Protein AF-A0A4R0RVM1-F1 (afdb_monomer_lite)

Foldseek 3Di:
DDDDDDDDDDDDDDPPDPPPPPPDDDDDDDDDDDDDDDDDDDDDDDDDDDDDDDPDDPDDPPPPPDDPPPPDDDDDDPDDPDDDPPPCPPPPVDVVNVVVVVVVVVVVVVVVVVVVVVVVVVVVVVVVVVVVVVVVVVVVVVVVVVVVVVVVVVVVVVVVVVVVVVVVVVVVVVVVVVVVVVVVVVVVVVVVVVVVVVVVVVVVVVVVVVVVVVVVVVVVVVVVD

pLDDT: mean 77.99, std 22.61, range [40.75, 98.75]

Organism: NCBI:txid92696

Radius of gyration: 56.07 Å; chains: 1; bounding box: 149×52×151 Å

Sequence (225 aa):
MSRPIGIKPPPSPPSSYSSLFDVQLPRVTELASETKLSSSSAQFSQSHPPKTSAPDIPSRPAVSATPAVVVISPTPDPTSPHSPPFSFTPHVHTLEEISAQLELQAETAEKATADADRRADEQAKEIKQLQAQVSEQTKEIEQLRTQVSEQAKSYSELSRYLNAQDKEISRLQSLVGHQAKEHADANARGTAQTKDLSLLKSQMKCIQQALRGIYAASSFDSLQD

Structure (mmCIF, N/CA/C/O backbone):
data_AF-A0A4R0RVM1-F1
#
_entry.id   AF-A0A4R0RVM1-F1
#
loop_
_atom_site.group_PDB
_atom_site.id
_atom_site.type_symbol
_atom_site.label_atom_id
_atom_site.label_alt_id
_atom_site.label_comp_id
_atom_site.label_asym_id
_atom_site.label_entity_id
_atom_site.label_seq_id
_atom_site.pdbx_PDB_ins_code
_atom_site.Cartn_x
_atom_site.Cartn_y
_atom_site.Cartn_z
_atom_site.occupancy
_atom_site.B_iso_or_equiv
_atom_site.auth_seq_id
_atom_site.auth_comp_id
_atom_site.auth_asym_id
_atom_site.auth_atom_id
_atom_site.pdbx_PDB_model_num
ATOM 1 N N . MET A 1 1 ? 53.393 22.767 -9.097 1.00 47.62 1 MET A N 1
ATOM 2 C CA . MET A 1 1 ? 53.598 21.661 -8.135 1.00 47.62 1 MET A CA 1
ATOM 3 C C . MET A 1 1 ? 52.337 21.527 -7.293 1.00 47.62 1 MET A C 1
ATOM 5 O O . MET A 1 1 ? 52.181 22.259 -6.326 1.00 47.62 1 MET A O 1
ATOM 9 N N . SER A 1 2 ? 51.407 20.666 -7.706 1.00 50.97 2 SER A N 1
ATOM 10 C CA . SER A 1 2 ? 50.118 20.473 -7.026 1.00 50.97 2 SER A CA 1
ATOM 11 C C . SER A 1 2 ? 50.192 19.222 -6.155 1.00 50.97 2 SER A C 1
ATOM 13 O O . SER A 1 2 ? 50.553 18.156 -6.647 1.00 50.97 2 SER A O 1
ATOM 15 N N . ARG A 1 3 ? 49.906 19.357 -4.856 1.00 57.72 3 ARG A N 1
ATOM 16 C CA . ARG A 1 3 ? 49.863 18.225 -3.918 1.00 57.72 3 ARG A CA 1
ATOM 17 C C . ARG A 1 3 ? 48.527 17.480 -4.064 1.00 57.72 3 ARG A C 1
ATOM 19 O O . ARG A 1 3 ? 47.500 18.149 -4.172 1.00 57.72 3 ARG A O 1
ATOM 26 N N . PRO A 1 4 ? 48.512 16.136 -4.050 1.00 59.81 4 PRO A N 1
ATOM 27 C CA . PRO A 1 4 ? 47.276 15.372 -4.127 1.00 59.81 4 PRO A CA 1
ATOM 28 C C . PRO A 1 4 ? 46.538 15.408 -2.784 1.00 59.81 4 PRO A C 1
ATOM 30 O O . PRO A 1 4 ? 47.129 15.213 -1.721 1.00 59.81 4 PRO A O 1
ATOM 33 N N . ILE A 1 5 ? 45.233 15.666 -2.850 1.00 60.09 5 ILE A N 1
ATOM 34 C CA . ILE A 1 5 ? 44.310 15.616 -1.717 1.00 60.09 5 ILE A CA 1
ATOM 35 C C . ILE A 1 5 ? 44.095 14.139 -1.377 1.00 60.09 5 ILE A C 1
ATOM 37 O O . ILE A 1 5 ? 43.496 13.393 -2.149 1.00 60.09 5 ILE A O 1
ATOM 41 N N . GLY A 1 6 ? 44.637 13.707 -0.239 1.00 56.56 6 GLY A N 1
ATOM 42 C CA . GLY A 1 6 ? 44.480 12.350 0.274 1.00 56.56 6 GLY A CA 1
ATOM 43 C C . GLY A 1 6 ? 43.067 12.130 0.801 1.00 56.56 6 GLY A C 1
ATOM 44 O O . GLY A 1 6 ? 42.773 12.458 1.948 1.00 56.56 6 GLY A O 1
ATOM 45 N N . ILE A 1 7 ? 42.194 11.565 -0.031 1.00 61.91 7 ILE A N 1
ATOM 46 C CA . ILE A 1 7 ? 40.892 11.064 0.409 1.00 61.91 7 ILE A CA 1
ATOM 47 C C . ILE A 1 7 ? 41.126 9.675 1.005 1.00 61.91 7 ILE A C 1
ATOM 49 O O . ILE A 1 7 ? 41.498 8.732 0.307 1.00 61.91 7 ILE A O 1
ATOM 53 N N . LYS A 1 8 ? 40.961 9.568 2.324 1.00 70.56 8 LYS A N 1
ATOM 54 C CA . LYS A 1 8 ? 41.056 8.307 3.062 1.00 70.56 8 LYS A CA 1
ATOM 55 C C . LYS A 1 8 ? 39.886 7.395 2.646 1.00 70.56 8 LYS A C 1
ATOM 57 O O . LYS A 1 8 ? 38.747 7.861 2.685 1.00 70.56 8 LYS A O 1
ATOM 62 N N . PRO A 1 9 ? 40.129 6.131 2.256 1.00 73.06 9 PRO A N 1
ATOM 63 C CA . PRO A 1 9 ? 39.056 5.217 1.882 1.00 73.06 9 PRO A CA 1
ATOM 64 C C . PRO A 1 9 ? 38.165 4.886 3.093 1.00 73.06 9 PRO A C 1
ATOM 66 O O . PRO A 1 9 ? 38.661 4.859 4.227 1.00 73.06 9 PRO A O 1
ATOM 69 N N . PRO A 1 10 ? 36.857 4.653 2.874 1.00 74.62 10 PRO A N 1
ATOM 70 C CA . PRO A 1 10 ? 35.929 4.306 3.942 1.00 74.62 10 PRO A CA 1
ATOM 71 C C . PRO A 1 10 ? 36.292 2.952 4.579 1.00 74.62 10 PRO A C 1
ATOM 73 O O . PRO A 1 10 ? 36.864 2.089 3.908 1.00 74.62 10 PRO A O 1
ATOM 76 N N . PRO A 1 11 ? 35.977 2.758 5.871 1.00 76.12 11 PRO A N 1
ATOM 77 C CA . PRO A 1 11 ? 36.247 1.508 6.569 1.00 76.12 11 PRO A CA 1
ATOM 78 C C . PRO A 1 11 ? 35.439 0.352 5.967 1.00 76.12 11 PRO A C 1
ATOM 80 O O . PRO A 1 11 ? 34.261 0.502 5.643 1.00 76.12 11 PRO A O 1
ATOM 83 N N . SER A 1 12 ? 36.083 -0.808 5.842 1.00 75.31 12 SER A N 1
ATOM 84 C CA . SER A 1 12 ? 35.458 -2.044 5.374 1.00 75.31 12 SER A CA 1
ATOM 85 C C . SER A 1 12 ? 34.323 -2.483 6.311 1.00 75.31 12 SER A C 1
ATOM 87 O O . SER A 1 12 ? 34.466 -2.357 7.531 1.00 75.31 12 SER A O 1
ATOM 89 N N . PRO A 1 13 ? 33.212 -3.025 5.779 1.00 72.62 13 PRO A N 1
ATOM 90 C CA . PRO A 1 13 ? 32.127 -3.537 6.607 1.00 72.62 13 PRO A CA 1
ATOM 91 C C . PRO A 1 13 ? 32.580 -4.755 7.438 1.00 72.62 13 PRO A C 1
ATOM 93 O O . PRO A 1 13 ? 33.461 -5.505 7.005 1.00 72.62 13 PRO A O 1
ATOM 96 N N . PRO A 1 14 ? 31.990 -4.974 8.629 1.00 64.00 14 PRO A N 1
ATOM 97 C CA . PRO A 1 14 ? 32.325 -6.105 9.486 1.00 64.00 14 PRO A CA 1
ATOM 98 C C . PRO A 1 14 ? 31.971 -7.444 8.819 1.00 64.00 14 PRO A C 1
ATOM 100 O O . PRO A 1 14 ? 30.871 -7.637 8.302 1.00 64.00 14 PRO A O 1
ATOM 103 N N . SER A 1 15 ? 32.922 -8.379 8.871 1.00 59.00 15 SER A N 1
ATOM 104 C CA . SER A 1 15 ? 32.908 -9.710 8.244 1.00 59.00 15 SER A CA 1
ATOM 105 C C . SER A 1 15 ? 31.996 -10.726 8.961 1.00 59.00 15 SER A C 1
ATOM 107 O O . SER A 1 15 ? 32.400 -11.865 9.194 1.00 59.00 15 SER A O 1
ATOM 109 N N . SER A 1 16 ? 30.772 -10.328 9.324 1.00 56.00 16 SER A N 1
ATOM 110 C CA . SER A 1 16 ? 29.895 -11.117 10.210 1.00 56.00 16 SER A CA 1
ATOM 111 C C . SER A 1 16 ? 28.485 -11.371 9.656 1.00 56.00 16 SER A C 1
ATOM 113 O O . SER A 1 16 ? 27.544 -11.489 10.432 1.00 56.00 16 SER A O 1
ATOM 115 N N . TYR A 1 17 ? 28.320 -11.487 8.333 1.00 51.62 17 TYR A N 1
ATOM 116 C CA . TYR A 1 17 ? 27.026 -11.824 7.705 1.00 51.62 17 TYR A CA 1
ATOM 117 C C . TYR A 1 17 ? 27.057 -13.074 6.805 1.00 51.62 17 TYR A C 1
ATOM 119 O O . TYR A 1 17 ? 26.184 -13.250 5.964 1.00 51.62 17 TYR A O 1
ATOM 127 N N . SER A 1 18 ? 28.017 -13.985 6.992 1.00 51.91 18 SER A N 1
ATOM 128 C CA . SER A 1 18 ? 28.127 -15.201 6.160 1.00 51.91 18 SER A CA 1
ATOM 129 C C . SER A 1 18 ? 27.416 -16.445 6.720 1.00 51.91 18 SER A C 1
ATOM 131 O O . SER A 1 18 ? 27.769 -17.551 6.337 1.00 51.91 18 SER A O 1
ATOM 133 N N . SER A 1 19 ? 26.440 -16.314 7.628 1.00 55.34 19 SER A N 1
ATOM 134 C CA . SER A 1 19 ? 25.879 -17.481 8.347 1.00 55.34 19 SER A CA 1
ATOM 135 C C . SER A 1 19 ? 24.350 -17.486 8.517 1.00 55.34 19 SER A C 1
ATOM 137 O O . SER A 1 19 ? 23.845 -18.178 9.398 1.00 55.34 19 SER A O 1
ATOM 139 N N . LEU A 1 20 ? 23.586 -16.730 7.719 1.00 51.12 20 LEU A N 1
ATOM 140 C CA . LEU A 1 20 ? 22.125 -16.636 7.905 1.00 51.12 20 LEU A CA 1
ATOM 141 C C . LEU A 1 20 ? 21.280 -16.961 6.661 1.00 51.12 20 LEU A C 1
ATOM 143 O O . LEU A 1 20 ? 20.152 -16.492 6.553 1.00 51.12 20 LEU A O 1
ATOM 147 N N . PHE A 1 21 ? 21.804 -17.767 5.732 1.00 48.66 21 PHE A N 1
ATOM 148 C CA . PHE A 1 21 ? 21.058 -18.225 4.548 1.00 48.66 21 PHE A CA 1
ATOM 149 C C . PHE A 1 21 ? 21.265 -19.716 4.226 1.00 48.66 21 PHE A C 1
ATOM 151 O O . PHE A 1 21 ? 21.309 -20.094 3.063 1.00 48.66 21 PHE A O 1
ATOM 158 N N . ASP A 1 22 ? 21.313 -20.580 5.242 1.00 47.62 22 ASP A N 1
ATOM 159 C CA . ASP A 1 22 ? 21.047 -22.019 5.064 1.00 47.62 22 ASP A CA 1
ATOM 160 C C . ASP A 1 22 ? 19.584 -22.326 5.422 1.00 47.62 22 ASP A C 1
ATOM 162 O O . ASP A 1 22 ? 19.268 -23.078 6.343 1.00 47.62 22 ASP A O 1
ATOM 166 N N . VAL A 1 23 ? 18.655 -21.698 4.693 1.00 49.19 23 VAL A N 1
ATOM 167 C CA . VAL A 1 23 ? 17.261 -22.154 4.648 1.00 49.19 23 VAL A CA 1
ATOM 168 C C . VAL A 1 23 ? 17.127 -23.041 3.423 1.00 49.19 23 VAL A C 1
ATOM 170 O O . VAL A 1 23 ? 17.004 -22.582 2.288 1.00 49.19 23 VAL A O 1
ATOM 173 N N . GLN A 1 24 ? 17.191 -24.341 3.674 1.00 46.91 24 GLN A N 1
ATOM 174 C CA . GLN A 1 24 ? 17.010 -25.383 2.682 1.00 46.91 24 GLN A CA 1
ATOM 175 C C . GLN A 1 24 ? 15.548 -25.398 2.214 1.00 46.91 24 GLN A C 1
ATOM 177 O O . GLN A 1 24 ? 14.673 -25.968 2.861 1.00 46.91 24 GLN A O 1
ATOM 182 N N . LEU A 1 25 ? 15.273 -24.730 1.092 1.00 48.06 25 LEU A N 1
ATOM 183 C CA . LEU A 1 25 ? 13.970 -24.777 0.432 1.00 48.06 25 LEU A CA 1
ATOM 184 C C . LEU A 1 25 ? 13.763 -26.159 -0.221 1.00 48.06 25 LEU A C 1
ATOM 186 O O . LEU A 1 25 ? 14.638 -26.619 -0.964 1.00 48.06 25 LEU A O 1
ATOM 190 N N . PRO A 1 26 ? 12.622 -26.835 0.013 1.00 48.78 26 PRO A N 1
ATOM 191 C CA . PRO A 1 26 ? 12.310 -28.091 -0.655 1.00 48.78 26 PRO A CA 1
ATOM 192 C C . PRO A 1 26 ? 12.091 -27.865 -2.158 1.00 48.78 26 PRO A C 1
ATOM 194 O O . PRO A 1 26 ? 11.391 -26.945 -2.580 1.00 48.78 26 PRO A O 1
ATOM 197 N N . ARG A 1 27 ? 12.700 -28.735 -2.974 1.00 47.91 27 ARG A N 1
ATOM 198 C CA . ARG A 1 27 ? 12.490 -28.799 -4.425 1.00 47.91 27 ARG A CA 1
ATOM 199 C C . ARG A 1 27 ? 11.036 -29.166 -4.710 1.00 47.91 27 ARG A C 1
ATOM 201 O O . ARG A 1 27 ? 10.653 -30.321 -4.550 1.00 47.91 27 ARG A O 1
ATOM 208 N N . VAL A 1 28 ? 10.260 -28.199 -5.182 1.00 47.22 28 VAL A N 1
ATOM 209 C CA . VAL A 1 28 ? 8.967 -28.455 -5.818 1.00 47.22 28 VAL A CA 1
ATOM 210 C C . VAL A 1 28 ? 9.234 -28.734 -7.295 1.00 47.22 28 VAL A C 1
ATOM 212 O O . VAL A 1 28 ? 9.497 -27.829 -8.082 1.00 47.22 28 VAL A O 1
ATOM 215 N N . THR A 1 29 ? 9.244 -30.011 -7.665 1.00 49.69 29 THR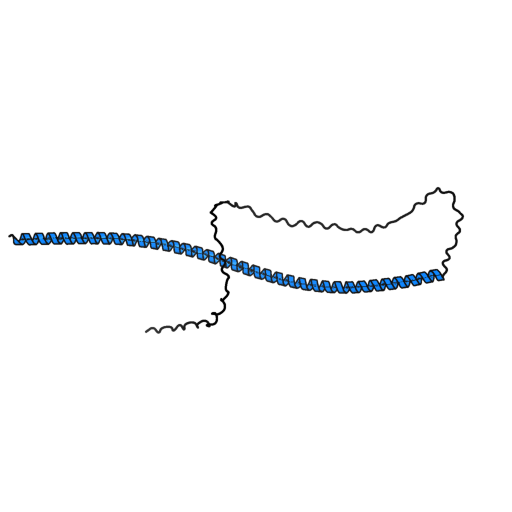 A N 1
ATOM 216 C CA . THR A 1 29 ? 9.082 -30.446 -9.054 1.00 49.69 29 THR A CA 1
ATOM 217 C C . THR A 1 29 ? 7.592 -30.559 -9.335 1.00 49.69 29 THR A C 1
ATOM 219 O O . THR A 1 29 ? 6.980 -31.539 -8.922 1.00 49.69 29 THR A O 1
ATOM 222 N N . GLU A 1 30 ? 7.014 -29.589 -10.043 1.00 43.28 30 GLU A N 1
ATOM 223 C CA . GLU A 1 30 ? 5.660 -29.726 -10.582 1.00 43.28 30 GLU A CA 1
ATOM 224 C C . GLU A 1 30 ? 5.536 -29.075 -11.969 1.00 43.28 30 GLU A C 1
ATOM 226 O O . GLU A 1 30 ? 5.557 -27.860 -12.138 1.00 43.28 30 GLU A O 1
ATOM 231 N N . LEU A 1 31 ? 5.519 -29.959 -12.970 1.00 44.28 31 LEU A N 1
ATOM 232 C CA . LEU A 1 31 ? 4.682 -29.963 -14.175 1.00 44.28 31 LEU A CA 1
ATOM 233 C C . LEU A 1 31 ? 4.087 -28.612 -14.624 1.00 44.28 31 LEU A C 1
ATOM 235 O O . LEU A 1 31 ? 2.936 -28.289 -14.338 1.00 44.28 31 LEU A O 1
ATOM 239 N N . ALA A 1 32 ? 4.821 -27.891 -15.473 1.00 42.00 32 ALA A N 1
ATOM 240 C CA . ALA A 1 32 ? 4.233 -26.882 -16.349 1.00 42.00 32 ALA A CA 1
ATOM 241 C C . ALA A 1 32 ? 3.533 -27.585 -17.524 1.00 42.00 32 ALA A C 1
ATOM 243 O O . ALA A 1 32 ? 4.165 -27.968 -18.509 1.00 42.00 32 ALA A O 1
ATOM 244 N N . SER A 1 33 ? 2.222 -27.775 -17.385 1.00 46.50 33 SER A N 1
ATOM 245 C CA . SER A 1 33 ? 1.333 -28.108 -18.497 1.00 46.50 33 SER A CA 1
ATOM 246 C C . SER A 1 33 ? 0.991 -26.827 -19.248 1.00 46.50 33 SER A C 1
ATOM 248 O O . SER A 1 33 ? 0.576 -25.831 -18.657 1.00 46.50 33 SER A O 1
ATOM 250 N N . GLU A 1 34 ? 1.184 -26.873 -20.558 1.00 46.75 34 GLU A N 1
ATOM 251 C CA . GLU A 1 34 ? 0.775 -25.862 -21.518 1.00 46.75 34 GLU A CA 1
ATOM 252 C C . GLU A 1 34 ? -0.725 -25.559 -21.397 1.00 46.75 34 GLU A C 1
ATOM 254 O O . GLU A 1 34 ? -1.558 -26.445 -21.578 1.00 46.75 34 GLU A O 1
ATOM 259 N N . THR A 1 35 ? -1.092 -24.291 -21.220 1.00 46.34 35 THR A N 1
ATOM 260 C CA . THR A 1 35 ? -2.397 -23.813 -21.688 1.00 46.34 35 THR A CA 1
ATOM 261 C C . THR A 1 35 ? -2.258 -22.470 -22.375 1.00 46.34 35 THR A C 1
ATOM 263 O O . THR A 1 35 ? -1.706 -21.503 -21.854 1.00 46.34 35 THR A O 1
ATOM 266 N N . LYS A 1 36 ? -2.753 -22.489 -23.608 1.00 46.00 36 LYS A N 1
ATOM 267 C CA . LYS A 1 36 ? -2.730 -21.446 -24.612 1.00 46.00 36 LYS A CA 1
ATOM 268 C C . LYS A 1 36 ? -3.493 -20.202 -24.168 1.00 46.00 36 LYS A C 1
ATOM 270 O O . LYS A 1 36 ? -4.557 -20.266 -23.562 1.00 46.00 36 LYS A O 1
ATOM 275 N N . LEU A 1 37 ? -2.927 -19.085 -24.606 1.00 50.09 37 LEU A N 1
ATOM 276 C CA . LEU A 1 37 ? -3.539 -17.784 -24.822 1.00 50.09 37 LEU A CA 1
ATOM 277 C C . LEU A 1 37 ? -5.000 -17.888 -25.298 1.00 50.09 37 LEU A C 1
ATOM 279 O O . LEU A 1 37 ? -5.275 -18.490 -26.335 1.00 50.09 37 LEU A O 1
ATOM 283 N N . SER A 1 38 ? -5.898 -17.195 -24.599 1.00 47.81 38 SER A N 1
ATOM 284 C CA . SER A 1 38 ? -7.097 -16.620 -25.206 1.00 47.81 38 SER A CA 1
ATOM 285 C C . SER A 1 38 ? -7.247 -15.189 -24.706 1.00 47.81 38 SER A C 1
ATOM 287 O O . SER A 1 38 ? -7.624 -14.921 -23.568 1.00 47.81 38 SER A O 1
ATOM 289 N N . SER A 1 39 ? -6.883 -14.270 -25.587 1.00 50.19 39 SER A N 1
ATOM 290 C CA . SER A 1 39 ? -7.109 -12.836 -25.517 1.00 50.19 39 SER A CA 1
ATOM 291 C C . SER A 1 39 ? -8.606 -12.535 -25.393 1.00 50.19 39 SER A C 1
ATOM 293 O O . SER A 1 39 ? -9.376 -12.838 -26.299 1.00 50.19 39 SER A O 1
ATOM 295 N N . SER A 1 40 ? -9.012 -11.881 -24.303 1.00 46.06 40 SER A N 1
ATOM 296 C CA . SER A 1 40 ? -10.324 -11.238 -24.198 1.00 46.06 40 SER A CA 1
ATOM 297 C C . SER A 1 40 ? -10.130 -9.779 -23.811 1.00 46.06 40 SER A C 1
ATOM 299 O O . SER A 1 40 ? -9.909 -9.431 -22.654 1.00 46.06 40 SER A O 1
ATOM 301 N N . SER A 1 41 ? -10.167 -8.938 -24.840 1.00 49.78 41 SER A N 1
ATOM 302 C CA . SER A 1 41 ? -10.259 -7.489 -24.746 1.00 49.78 41 SER A CA 1
ATOM 303 C C . SER A 1 41 ? -11.638 -7.126 -24.197 1.00 49.78 41 SER A C 1
ATOM 305 O O . SER A 1 41 ? -12.645 -7.344 -24.867 1.00 49.78 41 SER A O 1
ATOM 307 N N . ALA A 1 42 ? -11.691 -6.591 -22.980 1.00 45.12 42 ALA A N 1
ATOM 308 C CA . ALA A 1 42 ? -12.882 -5.954 -22.435 1.00 45.12 42 ALA A CA 1
ATOM 309 C C . ALA A 1 42 ? -12.532 -4.507 -22.076 1.00 45.12 42 ALA A C 1
ATOM 311 O O . ALA A 1 42 ? -11.777 -4.232 -21.144 1.00 45.12 42 ALA A O 1
ATOM 312 N N . GLN A 1 43 ? -13.066 -3.589 -22.877 1.00 49.72 43 GLN A N 1
ATOM 313 C CA . GLN A 1 43 ? -13.082 -2.155 -22.626 1.00 49.72 43 GLN A CA 1
ATOM 314 C C . GLN A 1 43 ? -13.871 -1.887 -21.339 1.00 49.72 43 GLN A C 1
ATOM 316 O O . GLN A 1 43 ? -15.069 -2.159 -21.279 1.00 49.72 43 GLN A O 1
ATOM 321 N N . PHE A 1 44 ? -13.213 -1.348 -20.314 1.00 40.75 44 PHE A N 1
ATOM 322 C CA . PHE A 1 44 ? -13.886 -0.862 -19.114 1.00 40.75 44 PHE A CA 1
ATOM 323 C C . PHE A 1 44 ? -14.122 0.643 -19.257 1.00 40.75 44 PHE A C 1
ATOM 325 O O . PHE A 1 44 ? -13.228 1.465 -19.049 1.00 40.75 44 PHE A O 1
ATOM 332 N N . SER A 1 45 ? -15.333 0.985 -19.690 1.00 47.34 45 SER A N 1
ATOM 333 C CA . SER A 1 45 ? -15.846 2.350 -19.710 1.00 47.34 45 SER A CA 1
ATOM 334 C C . SER A 1 45 ? -15.970 2.895 -18.289 1.00 47.34 45 SER A C 1
ATOM 336 O O . SER A 1 45 ? -16.450 2.220 -17.381 1.00 47.34 45 SER A O 1
ATOM 338 N N . GLN A 1 46 ? -15.559 4.150 -18.128 1.00 51.38 46 GLN A N 1
ATOM 339 C CA . GLN A 1 46 ? -15.750 4.966 -16.935 1.00 51.38 46 GLN A CA 1
ATOM 340 C C . GLN A 1 46 ? -17.223 4.963 -16.494 1.00 51.38 46 GLN A C 1
ATOM 342 O O . GLN A 1 46 ? -18.083 5.490 -17.197 1.00 51.38 46 GLN A O 1
ATOM 347 N N . SER A 1 47 ? -17.508 4.430 -15.305 1.00 44.25 47 SER A N 1
ATOM 348 C CA . SER A 1 47 ? -18.760 4.678 -14.588 1.00 44.25 47 SER A CA 1
ATOM 349 C C . SER A 1 47 ? -18.462 5.401 -13.277 1.00 44.25 47 SER A C 1
ATOM 351 O O . SER A 1 47 ? -17.632 4.957 -12.485 1.00 44.25 47 SER A O 1
ATOM 353 N N . HIS A 1 48 ? -19.137 6.532 -13.088 1.00 58.03 48 HIS A N 1
ATOM 354 C CA . HIS A 1 48 ? -19.090 7.418 -11.928 1.00 58.03 48 HIS A CA 1
ATOM 355 C C . HIS A 1 48 ? -19.194 6.700 -10.567 1.00 58.03 48 HIS A C 1
ATOM 357 O O . HIS A 1 48 ? -19.833 5.650 -10.473 1.00 58.03 48 HIS A O 1
ATOM 363 N N . PRO A 1 49 ? -18.633 7.287 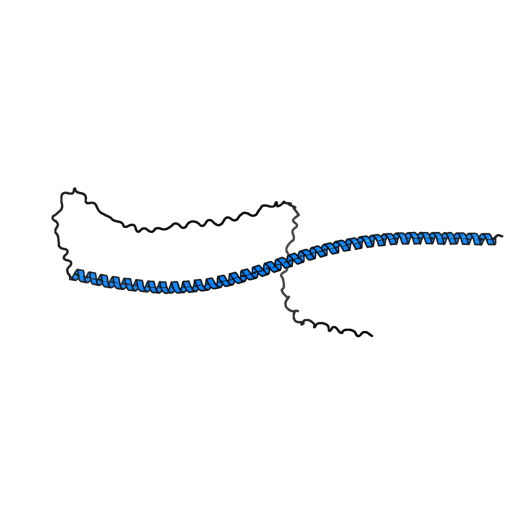-9.489 1.00 56.72 49 PRO A N 1
ATOM 364 C CA . PRO A 1 49 ? -18.764 6.731 -8.149 1.00 56.72 49 PRO A CA 1
ATOM 365 C C . PRO A 1 49 ? -20.224 6.804 -7.665 1.00 56.72 49 PRO A C 1
ATOM 367 O O . PRO A 1 49 ? -20.879 7.836 -7.858 1.00 56.72 49 PRO A O 1
ATOM 370 N N . PRO A 1 50 ? -20.749 5.758 -7.004 1.00 48.69 50 PRO A N 1
ATOM 371 C CA . PRO A 1 50 ? -22.047 5.845 -6.358 1.00 48.69 50 PRO A CA 1
ATOM 372 C C . PRO A 1 50 ? -21.957 6.782 -5.148 1.00 48.69 50 PRO A C 1
ATOM 374 O O . PRO A 1 50 ? -21.079 6.652 -4.296 1.00 48.69 50 PRO A O 1
ATOM 377 N N . LYS A 1 51 ? -22.898 7.728 -5.074 1.00 53.84 51 LYS A N 1
ATOM 378 C CA . LYS A 1 51 ? -23.214 8.472 -3.852 1.00 53.84 51 LYS A CA 1
ATOM 379 C C . LYS A 1 51 ? -23.599 7.456 -2.778 1.00 53.84 51 LYS A C 1
ATOM 381 O O . LYS A 1 51 ? -24.643 6.817 -2.882 1.00 53.84 51 LYS A O 1
ATOM 386 N N . THR A 1 52 ? -22.764 7.303 -1.760 1.00 47.78 52 THR A N 1
ATOM 387 C CA . THR A 1 52 ? -23.105 6.548 -0.559 1.00 47.78 52 THR A CA 1
ATOM 388 C C . THR A 1 52 ? -24.080 7.377 0.269 1.00 47.78 52 THR A C 1
ATOM 390 O O . THR A 1 52 ? -23.706 8.283 1.011 1.00 47.78 52 THR A O 1
ATOM 393 N N . SER A 1 53 ? -25.364 7.079 0.081 1.00 47.78 53 SER A N 1
ATOM 394 C CA . SER A 1 53 ? -26.420 7.414 1.028 1.00 47.78 53 SER A CA 1
ATOM 395 C C . SER A 1 53 ? -26.059 6.870 2.409 1.00 47.78 53 SER A C 1
ATOM 397 O O . SER A 1 53 ? -25.570 5.746 2.538 1.00 47.78 53 SER A O 1
ATOM 399 N N . ALA A 1 54 ? -26.285 7.696 3.427 1.00 56.34 54 ALA A N 1
ATOM 400 C CA . ALA A 1 54 ? -26.141 7.335 4.827 1.00 56.34 54 ALA A CA 1
ATOM 401 C C . ALA A 1 54 ? -26.964 6.073 5.155 1.00 56.34 54 ALA A C 1
ATOM 403 O O . ALA A 1 54 ? -28.057 5.912 4.605 1.00 56.34 54 ALA A O 1
ATOM 404 N N . PRO A 1 55 ? -26.468 5.184 6.033 1.00 55.06 55 PRO A N 1
ATOM 405 C CA . PRO A 1 55 ? -27.244 4.042 6.481 1.00 55.06 55 PRO A CA 1
ATOM 406 C C . PRO A 1 55 ? -28.463 4.533 7.265 1.00 55.06 55 PRO A C 1
ATOM 408 O O . PRO A 1 55 ? -28.343 5.261 8.251 1.00 55.06 55 PRO A O 1
ATOM 411 N N . ASP A 1 56 ? -29.627 4.132 6.770 1.00 52.88 56 ASP A N 1
ATOM 412 C CA . ASP A 1 56 ? -30.934 4.318 7.380 1.00 52.88 56 ASP A CA 1
ATOM 413 C C . ASP A 1 56 ? -30.921 3.656 8.766 1.00 52.88 56 ASP A C 1
ATOM 415 O O . ASP A 1 56 ? -30.741 2.442 8.896 1.00 52.88 56 ASP A O 1
ATOM 419 N N . ILE A 1 57 ? -31.005 4.472 9.816 1.00 57.97 57 ILE A N 1
ATOM 420 C CA . ILE A 1 57 ? -31.045 4.009 11.202 1.00 57.97 57 ILE A CA 1
ATOM 421 C C . ILE A 1 57 ? -32.473 3.511 11.442 1.00 57.97 57 ILE A C 1
ATOM 423 O O . ILE A 1 57 ? -33.394 4.332 11.433 1.00 57.97 57 ILE A O 1
ATOM 427 N N . PRO A 1 58 ? -32.708 2.208 11.690 1.00 53.53 58 PRO A N 1
ATOM 428 C CA . PRO A 1 58 ? -34.041 1.745 12.029 1.00 53.53 58 PRO A CA 1
ATOM 429 C C . PRO A 1 58 ? -34.469 2.404 13.342 1.00 53.53 58 PRO A C 1
ATOM 431 O O . PRO A 1 58 ? -33.853 2.223 14.395 1.00 53.53 58 PRO A O 1
ATOM 434 N N . SER A 1 59 ? -35.525 3.210 13.246 1.00 51.59 59 SER A N 1
ATOM 435 C CA . SER A 1 59 ? -36.158 3.878 14.376 1.00 51.59 59 SER A CA 1
ATOM 436 C C . SER A 1 59 ? -36.536 2.849 15.440 1.00 51.59 59 SER A C 1
ATOM 438 O O . SER A 1 59 ? -37.344 1.949 15.220 1.00 51.59 59 SER A O 1
ATOM 440 N N . ARG A 1 60 ? -35.907 2.999 16.604 1.00 53.88 60 ARG A N 1
ATOM 441 C CA . ARG A 1 60 ? -36.143 2.235 17.827 1.00 53.88 60 ARG A CA 1
ATOM 442 C C . ARG A 1 60 ? -37.637 2.296 18.184 1.00 53.88 60 ARG A C 1
ATOM 444 O O . ARG A 1 60 ? -38.143 3.402 18.379 1.00 53.88 60 ARG A O 1
ATOM 451 N N . PRO A 1 61 ? -38.352 1.165 18.314 1.00 45.94 61 PRO A N 1
ATOM 452 C CA . PRO A 1 61 ? -39.715 1.200 18.817 1.00 45.94 61 PRO A CA 1
ATOM 453 C C . PRO A 1 61 ? -39.686 1.641 20.285 1.00 45.94 61 PRO A C 1
ATOM 455 O O . PRO A 1 61 ? -39.008 1.046 21.125 1.00 45.94 61 PRO A O 1
ATOM 458 N N . ALA A 1 62 ? -40.395 2.729 20.578 1.00 49.34 62 ALA A N 1
ATOM 459 C CA . ALA A 1 62 ? -40.629 3.205 21.930 1.00 49.34 62 ALA A CA 1
ATOM 460 C C . ALA A 1 62 ? -41.475 2.166 22.678 1.00 49.34 62 ALA A C 1
ATOM 462 O O . ALA A 1 62 ? -42.675 2.038 22.445 1.00 49.34 62 ALA A O 1
ATOM 463 N N . VAL A 1 63 ? -40.844 1.406 23.572 1.00 47.50 63 VAL A N 1
ATOM 464 C CA . VAL A 1 63 ? -41.547 0.487 24.469 1.00 47.50 63 VAL A CA 1
ATOM 465 C C . VAL A 1 63 ? -42.134 1.321 25.609 1.00 47.50 63 VAL A C 1
ATOM 467 O O . VAL A 1 63 ? -41.514 1.521 26.650 1.00 47.50 63 VAL A O 1
ATOM 470 N N . SER A 1 64 ? -43.320 1.880 25.368 1.00 49.75 64 SER A N 1
ATOM 471 C CA . SER A 1 64 ? -44.194 2.417 26.410 1.00 49.75 64 SER A CA 1
ATOM 472 C C . SER A 1 64 ? -44.778 1.235 27.183 1.00 49.75 64 SER A C 1
ATOM 474 O O . SER A 1 64 ? -45.777 0.642 26.782 1.00 49.75 64 SER A O 1
ATOM 476 N N . ALA A 1 65 ? -44.112 0.842 28.266 1.00 44.84 65 ALA A N 1
ATOM 477 C CA . ALA A 1 65 ? -44.651 -0.117 29.219 1.00 44.84 65 ALA A CA 1
ATOM 478 C C . ALA A 1 65 ? -45.657 0.612 30.120 1.00 44.84 65 ALA A C 1
ATOM 480 O O . ALA A 1 65 ? -45.311 1.157 31.166 1.00 44.84 65 ALA A O 1
ATOM 481 N N . THR A 1 66 ? -46.910 0.667 29.677 1.00 53.75 66 THR A N 1
ATOM 482 C CA . THR A 1 66 ? -48.045 1.042 30.525 1.00 53.75 66 THR A CA 1
ATOM 483 C C . THR A 1 66 ? -48.398 -0.178 31.384 1.00 53.75 66 THR A C 1
ATOM 485 O O . THR A 1 66 ? -48.688 -1.231 30.812 1.00 53.75 66 THR A O 1
ATOM 488 N N . PRO A 1 67 ? -48.368 -0.116 32.728 1.00 48.56 67 PRO A N 1
ATOM 489 C CA . PRO A 1 67 ? -48.839 -1.230 33.537 1.00 48.56 67 PRO A CA 1
ATOM 490 C C . PRO A 1 67 ? -50.364 -1.330 33.408 1.00 48.56 67 PRO A C 1
ATOM 492 O O . PRO A 1 67 ? -51.096 -0.411 33.776 1.00 48.56 67 PRO A O 1
ATOM 495 N N . ALA A 1 68 ? -50.840 -2.446 32.857 1.00 45.06 68 ALA A N 1
ATOM 496 C CA . ALA A 1 68 ? -52.251 -2.796 32.835 1.00 45.06 68 ALA A CA 1
ATOM 497 C C . ALA A 1 68 ? -52.733 -3.017 34.276 1.00 45.06 68 ALA A C 1
ATOM 499 O O . ALA A 1 68 ? -52.484 -4.059 34.881 1.00 45.06 68 ALA A O 1
ATOM 500 N N . VAL A 1 69 ? -53.415 -2.018 34.836 1.00 50.47 69 VAL A N 1
ATOM 501 C CA . VAL A 1 69 ? -54.202 -2.177 36.058 1.00 50.47 69 VAL A CA 1
ATOM 502 C C . VAL A 1 69 ? -55.425 -3.011 35.687 1.00 50.47 69 VAL A C 1
ATOM 504 O O . VAL A 1 69 ? -56.390 -2.518 35.105 1.00 50.47 69 VAL A O 1
ATOM 507 N N . VAL A 1 70 ? -55.359 -4.303 35.987 1.00 46.44 70 VAL A N 1
ATOM 508 C CA . VAL A 1 70 ? -56.490 -5.226 35.905 1.00 46.44 70 VAL A CA 1
ATOM 509 C C . VAL A 1 70 ? -57.449 -4.881 37.049 1.00 46.44 70 VAL A C 1
ATOM 511 O O . VAL A 1 70 ? -57.329 -5.383 38.162 1.00 46.44 70 VAL A O 1
ATOM 514 N N . VAL A 1 71 ? -58.384 -3.965 36.785 1.00 51.72 71 VAL A N 1
ATOM 515 C CA . VAL A 1 71 ? -59.550 -3.724 37.644 1.00 51.72 71 VAL A CA 1
ATOM 516 C C . VAL A 1 71 ? -60.609 -4.757 37.270 1.00 51.72 71 VAL A C 1
ATOM 518 O O . VAL A 1 71 ? -61.360 -4.578 36.314 1.00 51.72 71 VAL A O 1
ATOM 521 N N . ILE A 1 72 ? -60.651 -5.868 38.004 1.00 45.50 72 ILE A N 1
ATOM 522 C CA . ILE A 1 72 ? -61.777 -6.805 37.951 1.00 45.50 72 ILE A CA 1
ATOM 523 C C . ILE A 1 72 ? -62.823 -6.278 38.930 1.00 45.50 72 ILE A C 1
ATOM 525 O O . ILE A 1 72 ? -62.730 -6.505 40.133 1.00 45.50 72 ILE A O 1
ATOM 529 N N . SER A 1 73 ? -63.813 -5.558 38.410 1.00 51.31 73 SER A N 1
ATOM 530 C CA . SER A 1 73 ? -65.049 -5.259 39.134 1.00 51.31 73 SER A CA 1
ATOM 531 C C . SER A 1 73 ? -66.090 -6.321 38.772 1.00 51.31 73 SER A C 1
ATOM 533 O O . SER A 1 73 ? -66.559 -6.314 37.631 1.00 51.31 73 SER A O 1
ATOM 535 N N . PRO A 1 74 ? -66.490 -7.232 39.676 1.00 51.22 74 PRO A N 1
ATOM 536 C CA . PRO A 1 74 ? -67.641 -8.083 39.420 1.00 51.22 74 PRO A CA 1
ATOM 537 C C . PRO A 1 74 ? -68.934 -7.294 39.662 1.00 51.22 74 PRO A C 1
ATOM 539 O O . PRO A 1 74 ? -69.170 -6.740 40.735 1.00 51.22 74 PRO A O 1
ATOM 542 N N . THR A 1 75 ? -69.772 -7.242 38.632 1.00 59.12 75 THR A N 1
ATOM 543 C CA . THR A 1 75 ? -71.164 -6.783 38.690 1.00 59.12 75 THR A CA 1
ATOM 544 C C . THR A 1 75 ? -72.009 -7.880 39.353 1.00 59.12 75 THR A C 1
ATOM 546 O O . THR A 1 75 ? -71.947 -9.018 38.889 1.00 59.12 75 THR A O 1
ATOM 549 N N . PRO A 1 76 ? -72.785 -7.603 40.418 1.00 48.62 76 PRO A N 1
ATOM 550 C CA . PRO A 1 76 ? -73.669 -8.608 40.996 1.00 48.62 76 PRO A CA 1
ATOM 551 C C . PRO A 1 76 ? -74.979 -8.718 40.203 1.00 48.62 76 PRO A C 1
ATOM 553 O O . PRO A 1 76 ? -75.648 -7.725 39.918 1.00 48.62 76 PRO A O 1
ATOM 556 N N . ASP A 1 77 ? -75.316 -9.959 39.863 1.00 57.53 77 ASP A N 1
ATOM 557 C CA . ASP A 1 77 ? -76.521 -10.404 39.163 1.00 57.53 77 ASP A CA 1
ATOM 558 C C . ASP A 1 77 ? -77.756 -10.350 40.097 1.00 57.53 77 ASP A C 1
ATOM 560 O O . ASP A 1 77 ? -77.727 -10.957 41.174 1.00 57.53 77 ASP A O 1
ATOM 564 N N . PRO A 1 78 ? -78.839 -9.621 39.755 1.00 57.03 78 PRO A N 1
ATOM 565 C CA . PRO A 1 78 ? -79.958 -9.371 40.658 1.00 57.03 78 PRO A CA 1
ATOM 566 C C . PRO A 1 78 ? -81.109 -10.377 40.503 1.00 57.03 78 PRO A C 1
ATOM 568 O O . PRO A 1 78 ? -82.263 -9.969 40.509 1.00 57.03 78 PRO A O 1
ATOM 571 N N . THR A 1 79 ? -80.855 -11.681 40.387 1.00 58.12 79 THR A N 1
ATOM 572 C CA . THR A 1 79 ? -81.947 -12.678 40.417 1.00 58.12 79 THR A CA 1
ATOM 573 C C . THR A 1 79 ? -81.475 -14.057 40.884 1.00 58.12 79 THR A C 1
ATOM 575 O O . THR A 1 79 ? -81.329 -14.983 40.096 1.00 58.12 79 THR A O 1
ATOM 578 N N . SER A 1 80 ? -81.279 -14.225 42.195 1.00 47.72 80 SER A N 1
ATOM 579 C CA . SER A 1 80 ? -81.191 -15.555 42.814 1.00 47.72 80 SER A CA 1
ATOM 580 C C . SER A 1 80 ? -81.964 -15.581 44.140 1.00 47.72 80 SER A C 1
ATOM 582 O O . SER A 1 80 ? -81.544 -14.941 45.107 1.00 47.72 80 SER A O 1
ATOM 584 N N . PRO A 1 81 ? -83.121 -16.267 44.209 1.00 60.22 81 PRO A N 1
ATOM 585 C CA . PRO A 1 81 ? -83.886 -16.424 45.433 1.00 60.22 81 PRO A CA 1
ATOM 586 C C . PRO A 1 81 ? -83.460 -17.717 46.132 1.00 60.22 81 PRO A C 1
ATOM 588 O O . PRO A 1 81 ? -83.918 -18.791 45.767 1.00 60.22 81 PRO A O 1
ATOM 591 N N . HIS A 1 82 ? -82.557 -17.599 47.106 1.00 52.69 82 HIS A N 1
ATOM 592 C CA . HIS A 1 82 ? -82.455 -18.407 48.334 1.00 52.69 82 HIS A CA 1
ATOM 593 C C . HIS A 1 82 ? -81.058 -18.220 48.935 1.00 52.69 82 HIS A C 1
ATOM 595 O O . HIS A 1 82 ? -80.179 -19.069 48.814 1.00 52.69 82 HIS A O 1
ATOM 601 N N . SER A 1 83 ? -80.861 -17.094 49.619 1.00 51.00 83 SER A N 1
ATOM 602 C CA . SER A 1 83 ? -79.749 -16.958 50.556 1.00 51.00 83 SER A CA 1
ATOM 603 C C . SER A 1 83 ? -80.131 -17.688 51.850 1.00 51.00 83 SER A C 1
ATOM 605 O O . SER A 1 83 ? -81.138 -17.313 52.462 1.00 51.00 83 SER A O 1
ATOM 607 N N . PRO A 1 84 ? -79.389 -18.719 52.296 1.00 56.81 84 PRO A N 1
ATOM 608 C CA . PRO A 1 84 ? -79.491 -19.174 53.678 1.00 56.81 84 PRO A CA 1
ATOM 609 C C . PRO A 1 84 ? -79.124 -18.006 54.610 1.00 56.81 84 PRO A C 1
ATOM 611 O O . PRO A 1 84 ? -78.421 -17.082 54.183 1.00 56.81 84 PRO A O 1
ATOM 614 N N . PRO A 1 85 ? -79.608 -17.994 55.864 1.00 49.03 85 PRO A N 1
ATOM 615 C CA . PRO A 1 85 ? -79.283 -16.928 56.799 1.00 49.03 85 PRO A CA 1
ATOM 616 C C . PRO A 1 85 ? -77.763 -16.808 56.881 1.00 49.03 85 PRO A C 1
ATOM 618 O O . PRO A 1 85 ? -77.082 -17.794 57.159 1.00 49.03 85 PRO A O 1
ATOM 621 N N . PHE A 1 86 ? -77.242 -15.612 56.599 1.00 50.25 86 PHE A N 1
ATOM 622 C CA . PHE A 1 86 ? -75.854 -15.271 56.860 1.00 50.25 86 PHE A CA 1
ATOM 623 C C . PHE A 1 86 ? -75.600 -15.517 58.347 1.00 50.25 86 PHE A C 1
ATOM 625 O O . PHE A 1 86 ? -75.863 -14.660 59.190 1.00 50.25 86 PHE A O 1
ATOM 632 N N . SER A 1 87 ? -75.087 -16.700 58.680 1.00 45.00 87 SER A N 1
ATOM 633 C CA . SER A 1 87 ? -74.318 -16.871 59.892 1.00 45.00 87 SER A CA 1
ATOM 634 C C . SER A 1 87 ? -73.061 -16.046 59.669 1.00 45.00 87 SER A C 1
ATOM 636 O O . SER A 1 87 ? -72.078 -16.515 59.096 1.00 45.00 87 SER A O 1
ATOM 638 N N . PHE A 1 88 ? -73.108 -14.786 60.092 1.00 45.53 88 PHE A N 1
ATOM 639 C CA . PHE A 1 88 ? -71.913 -14.102 60.546 1.00 45.53 88 PHE A CA 1
ATOM 640 C C . PHE A 1 88 ? -71.390 -14.942 61.715 1.00 45.53 88 PHE A C 1
ATOM 642 O O . PHE A 1 88 ? -71.709 -14.697 62.873 1.00 45.53 88 PHE A O 1
ATOM 649 N N . THR A 1 89 ? -70.641 -16.001 61.414 1.00 46.09 89 THR A N 1
ATOM 650 C CA . THR A 1 89 ? -69.593 -16.431 62.323 1.00 46.09 89 THR A CA 1
ATOM 651 C C . THR A 1 89 ? -68.621 -15.266 62.294 1.00 46.09 89 THR A C 1
ATOM 653 O O . THR A 1 89 ? -68.016 -15.034 61.240 1.00 46.09 89 THR A O 1
ATOM 656 N N . PRO A 1 90 ? -68.521 -14.454 63.356 1.00 49.41 90 PRO A N 1
ATOM 657 C CA . PRO A 1 90 ? -67.486 -13.449 63.375 1.00 49.41 90 PRO A CA 1
ATOM 658 C C . PRO A 1 90 ? -66.179 -14.233 63.240 1.00 49.41 90 PRO A C 1
ATOM 660 O O . PRO A 1 90 ? -65.887 -15.097 64.067 1.00 49.41 90 PRO A O 1
ATOM 663 N N . HIS A 1 91 ? -65.424 -14.000 62.164 1.00 50.50 91 HIS A N 1
ATOM 664 C CA . HIS A 1 91 ? -63.993 -14.284 62.170 1.00 50.50 91 HIS A CA 1
ATOM 665 C C . HIS A 1 91 ? -63.402 -13.318 63.198 1.00 50.50 91 HIS A C 1
ATOM 667 O O . HIS A 1 91 ? -62.842 -12.276 62.871 1.00 50.50 91 HIS A O 1
ATOM 673 N N . VAL A 1 92 ? -63.628 -13.621 64.477 1.00 56.56 92 VAL A N 1
ATOM 674 C CA . VAL A 1 92 ? -62.804 -13.114 65.555 1.00 56.56 92 VAL A CA 1
ATOM 675 C C . VAL A 1 92 ? -61.523 -13.906 65.379 1.00 56.56 92 VAL A C 1
ATOM 677 O O . VAL A 1 92 ? -61.353 -14.957 65.989 1.00 56.56 92 VAL A O 1
ATOM 680 N N . HIS A 1 93 ? -60.662 -13.454 64.465 1.00 56.69 93 HIS A N 1
ATOM 681 C CA . HIS A 1 93 ? -59.259 -13.805 64.582 1.00 56.69 93 HIS A CA 1
ATOM 682 C C . HIS A 1 93 ? -58.895 -13.434 66.007 1.00 56.69 93 HIS A C 1
ATOM 684 O O . HIS A 1 93 ? -59.097 -12.290 66.440 1.00 56.69 93 HIS A O 1
ATOM 690 N N . THR A 1 94 ? -58.505 -14.433 66.785 1.00 80.75 94 THR A N 1
ATOM 691 C CA . THR A 1 94 ? -58.049 -14.169 68.138 1.00 80.75 94 THR A CA 1
ATOM 692 C C . THR A 1 94 ? -56.875 -13.196 68.016 1.00 80.75 94 THR A C 1
ATOM 694 O O . THR A 1 94 ? -56.140 -13.210 67.027 1.00 80.75 94 THR A O 1
ATOM 697 N N . LEU A 1 95 ? -56.695 -12.298 68.988 1.00 84.38 95 LEU A N 1
ATOM 698 C CA . LEU A 1 95 ? -55.552 -11.370 68.971 1.00 84.38 95 LEU A CA 1
ATOM 699 C C . LEU A 1 95 ? -54.212 -12.118 68.808 1.00 84.38 95 LEU A C 1
ATO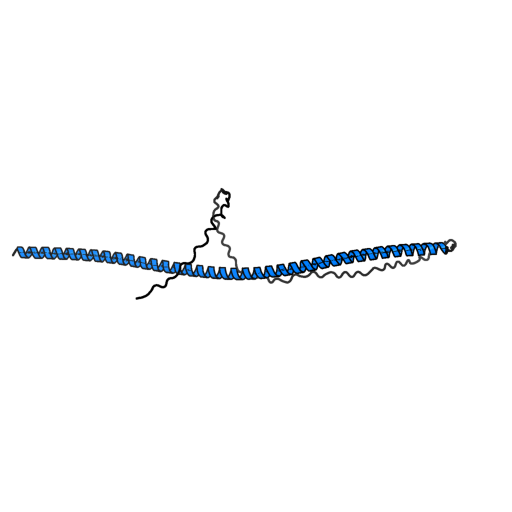M 701 O O . LEU A 1 95 ? -53.265 -11.577 68.248 1.00 84.38 95 LEU A O 1
ATOM 705 N N . GLU A 1 96 ? -54.174 -13.378 69.242 1.00 86.44 96 GLU A N 1
ATOM 706 C CA . GLU A 1 96 ? -53.076 -14.326 69.065 1.00 86.44 96 GLU A CA 1
ATOM 707 C C . GLU A 1 96 ? -52.805 -14.677 67.588 1.00 86.44 96 GLU A C 1
ATOM 709 O O . GLU A 1 96 ? -51.656 -14.642 67.157 1.00 86.44 96 GLU A O 1
ATOM 714 N N . GLU A 1 97 ? -53.842 -14.920 66.779 1.00 89.94 97 GLU A N 1
ATOM 715 C CA . GLU A 1 97 ? -53.718 -15.206 65.339 1.00 89.94 97 GLU A CA 1
ATOM 716 C C . GLU A 1 97 ? -53.180 -14.000 64.554 1.00 89.94 97 GLU A C 1
ATOM 718 O O . GLU A 1 97 ? -52.309 -14.139 63.692 1.00 89.94 97 GLU A O 1
ATOM 723 N N . ILE A 1 98 ? -53.662 -12.798 64.891 1.00 91.69 98 ILE A N 1
ATOM 724 C CA . ILE A 1 98 ? -53.199 -11.540 64.285 1.00 91.69 98 ILE A CA 1
ATOM 725 C C . ILE A 1 98 ? -51.739 -11.267 64.672 1.00 91.69 98 ILE A C 1
ATOM 727 O O . ILE A 1 98 ? -50.942 -10.864 63.824 1.00 91.69 98 ILE A O 1
ATOM 731 N N . SER A 1 99 ? -51.373 -11.511 65.935 1.00 90.62 99 SER A N 1
ATOM 732 C CA . SER A 1 99 ? -49.994 -11.358 66.408 1.00 90.62 99 SER A CA 1
ATOM 733 C C . SER A 1 99 ? -49.042 -12.301 65.670 1.00 90.62 99 SER A C 1
ATOM 735 O O . SER A 1 99 ? -48.009 -11.855 65.175 1.00 90.62 99 SER A O 1
ATOM 737 N N . ALA A 1 100 ? -49.413 -13.577 65.525 1.00 92.69 100 ALA A N 1
ATOM 738 C CA . ALA A 1 100 ? -48.607 -14.561 64.805 1.00 92.69 100 ALA A CA 1
ATOM 739 C C . ALA A 1 100 ? -48.437 -14.204 63.316 1.00 92.69 100 ALA A C 1
ATOM 741 O O . ALA A 1 100 ? -47.351 -14.364 62.756 1.00 92.69 100 ALA A O 1
ATOM 742 N N . GLN A 1 101 ? -49.482 -13.676 62.665 1.00 94.19 101 GLN A N 1
ATOM 743 C CA . GLN A 1 101 ? -49.386 -13.200 61.280 1.00 94.19 101 GLN A CA 1
ATOM 744 C C . GLN A 1 101 ? -48.443 -12.006 61.121 1.00 94.19 101 GLN A C 1
ATOM 746 O O . GLN A 1 101 ? -47.679 -11.968 60.156 1.00 94.19 101 GLN A O 1
ATOM 751 N N . LEU A 1 102 ? -48.492 -11.036 62.036 1.00 94.31 102 LEU A N 1
ATOM 752 C CA . LEU A 1 102 ? -47.609 -9.869 61.995 1.00 94.31 102 LEU A CA 1
ATOM 753 C C . LEU A 1 102 ? -46.144 -10.254 62.209 1.00 94.31 102 LEU A C 1
ATOM 755 O O . LEU A 1 102 ? -45.273 -9.724 61.523 1.00 94.31 102 LEU A O 1
ATOM 759 N N . GLU A 1 103 ? -45.872 -11.192 63.113 1.00 95.25 103 GLU A N 1
ATOM 760 C CA . GLU A 1 103 ? -44.515 -11.678 63.375 1.00 95.25 103 GLU A CA 1
ATOM 761 C C . GLU A 1 103 ? -43.948 -12.433 62.164 1.00 95.25 103 GLU A C 1
ATOM 763 O O . GLU A 1 103 ? -42.840 -12.142 61.713 1.00 95.25 103 GLU A O 1
ATOM 768 N N . LEU A 1 104 ? -44.760 -13.287 61.530 1.00 95.69 104 LEU A N 1
ATOM 769 C CA . LEU A 1 104 ? -44.391 -13.942 60.274 1.00 95.69 104 LEU A CA 1
ATOM 770 C C . LEU A 1 104 ? -44.171 -12.929 59.132 1.00 95.69 104 LEU A C 1
ATOM 772 O O . LEU A 1 104 ? -43.258 -13.084 58.316 1.00 95.69 104 LEU A O 1
ATOM 776 N N . GLN A 1 105 ? -44.991 -11.879 59.048 1.00 95.06 105 GLN A N 1
ATOM 777 C CA . GLN A 1 105 ? -44.795 -10.808 58.065 1.00 95.06 105 GLN A CA 1
ATOM 778 C C . GLN A 1 105 ? -43.501 -10.027 58.311 1.00 95.06 105 GLN A C 1
ATOM 780 O O . GLN A 1 105 ? -42.798 -9.713 57.351 1.00 95.06 105 GLN A O 1
ATOM 785 N N . ALA A 1 106 ? -43.164 -9.739 59.567 1.00 95.62 106 ALA A N 1
ATOM 786 C CA . ALA A 1 106 ? -41.922 -9.061 59.915 1.00 95.62 106 ALA A CA 1
ATOM 787 C C . ALA A 1 106 ? -40.699 -9.909 59.532 1.00 95.62 106 ALA A C 1
ATOM 789 O O . ALA A 1 106 ? -39.805 -9.409 58.851 1.00 95.62 106 ALA A O 1
ATOM 790 N N . GLU A 1 107 ? -40.700 -11.202 59.868 1.00 96.38 107 GLU A N 1
ATOM 791 C CA . GLU A 1 107 ? -39.593 -12.112 59.548 1.00 96.38 107 GLU A CA 1
ATOM 792 C C . GLU A 1 107 ? -39.420 -12.296 58.028 1.00 96.38 107 GLU A C 1
ATOM 794 O O . GLU A 1 107 ? -38.307 -12.277 57.493 1.00 96.38 107 GLU A O 1
ATOM 799 N N . THR A 1 108 ? -40.529 -12.419 57.289 1.00 96.69 108 THR A N 1
ATOM 800 C CA . THR A 1 108 ? -40.480 -12.526 55.821 1.00 96.69 108 THR A CA 1
ATOM 801 C C . THR A 1 108 ? -40.019 -11.231 55.154 1.00 96.69 108 THR A C 1
ATOM 803 O O . THR A 1 108 ? -39.254 -11.295 54.186 1.00 96.69 108 THR A O 1
ATOM 806 N N . ALA A 1 109 ? -40.429 -10.068 55.667 1.00 96.38 109 ALA A N 1
ATOM 807 C CA . ALA A 1 109 ? -39.960 -8.773 55.185 1.00 96.38 109 ALA A CA 1
ATOM 808 C C . ALA A 1 109 ? -38.462 -8.577 55.456 1.00 96.38 109 ALA A C 1
ATOM 810 O O . ALA A 1 109 ? -37.736 -8.184 54.543 1.00 96.38 109 ALA A O 1
ATOM 811 N N . GLU A 1 110 ? -37.984 -8.916 56.657 1.00 97.00 110 GLU A N 1
ATOM 812 C CA . GLU A 1 110 ? -36.567 -8.815 57.025 1.00 97.00 110 GLU A CA 1
ATOM 813 C C . GLU A 1 110 ? -35.694 -9.695 56.119 1.00 97.00 110 GLU A C 1
ATOM 815 O O . GLU A 1 110 ? -34.698 -9.235 55.546 1.00 97.00 110 GLU A O 1
ATOM 820 N N . LYS A 1 111 ? -36.124 -10.938 55.878 1.00 97.56 111 LYS A N 1
ATOM 821 C CA . LYS A 1 111 ? -35.447 -11.838 54.939 1.00 97.56 111 LYS A CA 1
ATOM 822 C C . LYS A 1 111 ? -35.423 -11.278 53.513 1.00 97.56 111 LYS A C 1
ATOM 824 O O . LYS A 1 111 ? -34.388 -11.332 52.852 1.00 97.56 111 LYS A O 1
ATOM 829 N N . ALA A 1 112 ? -36.538 -10.719 53.042 1.00 97.50 112 ALA A N 1
ATOM 830 C CA . ALA A 1 112 ? -36.611 -10.116 51.714 1.00 97.50 112 ALA A CA 1
ATOM 831 C C . ALA A 1 112 ? -35.688 -8.893 51.580 1.00 97.50 112 ALA A C 1
ATOM 833 O O . ALA A 1 112 ? -35.061 -8.726 50.531 1.00 97.50 112 ALA A O 1
ATOM 834 N N . THR A 1 113 ? -35.565 -8.071 52.628 1.00 97.69 113 THR A N 1
ATOM 835 C CA . THR A 1 113 ? -34.625 -6.940 52.642 1.00 97.69 113 THR A CA 1
ATOM 836 C C . THR A 1 113 ? -33.172 -7.401 52.626 1.00 97.69 113 THR A C 1
ATOM 838 O O . THR A 1 113 ? -32.402 -6.906 51.809 1.00 97.69 113 THR A O 1
ATOM 841 N N . ALA A 1 114 ? -32.815 -8.421 53.411 1.00 97.44 114 ALA A N 1
ATOM 842 C CA . ALA A 1 114 ? -31.460 -8.971 53.413 1.00 97.44 114 ALA A CA 1
ATOM 843 C C . ALA A 1 114 ? -31.067 -9.564 52.044 1.00 97.44 114 ALA A C 1
ATOM 845 O O . ALA A 1 114 ? -29.948 -9.362 51.566 1.00 97.44 114 ALA A O 1
ATOM 846 N N . ASP A 1 115 ? -31.994 -10.258 51.376 1.00 98.06 115 ASP A N 1
ATOM 847 C CA . ASP A 1 115 ? -31.781 -10.771 50.018 1.00 98.06 115 ASP A CA 1
ATOM 848 C C . ASP A 1 115 ? -31.644 -9.638 48.987 1.00 98.06 115 ASP A C 1
ATOM 850 O O . ASP A 1 115 ? -30.849 -9.743 48.048 1.00 98.06 115 ASP A O 1
ATOM 854 N N . ALA A 1 116 ? -32.418 -8.559 49.133 1.00 98.00 116 ALA A N 1
ATOM 855 C CA . ALA A 1 116 ? -32.331 -7.392 48.259 1.00 98.00 116 ALA A CA 1
ATOM 856 C C . ALA A 1 116 ? -30.988 -6.664 48.416 1.00 98.00 116 ALA A C 1
ATOM 858 O O . ALA A 1 116 ? -30.342 -6.382 47.404 1.00 98.00 116 ALA A O 1
ATOM 859 N N . ASP A 1 117 ? -30.536 -6.442 49.651 1.00 98.25 117 ASP A N 1
ATOM 860 C CA . ASP A 1 117 ? -29.242 -5.818 49.948 1.00 98.25 117 ASP A CA 1
ATOM 861 C C . ASP A 1 117 ? -28.089 -6.649 49.383 1.00 98.25 117 ASP A C 1
ATOM 863 O O . ASP A 1 117 ? -27.204 -6.127 48.701 1.00 98.25 117 ASP A O 1
ATOM 867 N N . ARG A 1 118 ? -28.147 -7.975 49.555 1.00 98.31 118 ARG A N 1
ATOM 868 C CA . ARG A 1 118 ? -27.156 -8.881 48.970 1.00 98.31 118 ARG A CA 1
ATOM 869 C C . ARG A 1 118 ? -27.098 -8.769 47.444 1.00 98.31 118 ARG A C 1
ATOM 871 O O . ARG A 1 118 ? -26.005 -8.709 46.879 1.00 98.31 118 ARG A O 1
ATOM 878 N N . ARG A 1 119 ? -28.249 -8.737 46.763 1.00 98.31 119 ARG A N 1
ATOM 879 C CA . ARG A 1 119 ? -28.289 -8.564 45.299 1.00 98.31 119 ARG A CA 1
ATOM 880 C C . ARG A 1 119 ? -27.754 -7.199 44.880 1.00 98.31 119 ARG A C 1
ATOM 882 O O . ARG A 1 119 ? -27.042 -7.124 43.881 1.00 98.31 119 ARG A O 1
ATOM 889 N N . ALA A 1 120 ? -28.066 -6.142 45.627 1.00 98.25 120 ALA A N 1
ATOM 890 C CA . ALA A 1 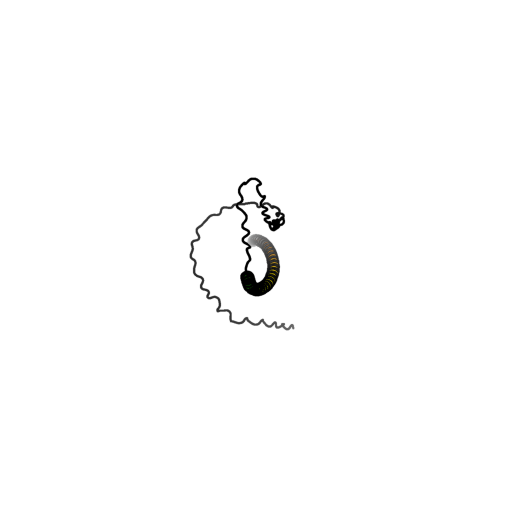120 ? -27.553 -4.804 45.356 1.00 98.25 120 ALA A CA 1
ATOM 891 C C . ALA A 1 120 ? -26.017 -4.764 45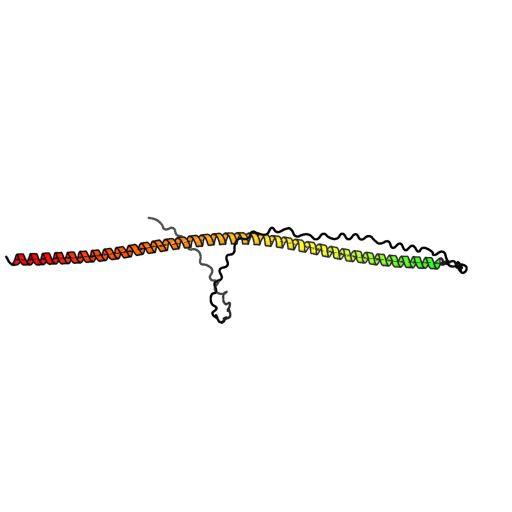.456 1.00 98.25 120 ALA A C 1
ATOM 893 O O . ALA A 1 120 ? -25.359 -4.206 44.575 1.00 98.25 120 ALA A O 1
ATOM 894 N N . ASP A 1 121 ? -25.436 -5.424 46.459 1.00 98.31 121 ASP A N 1
ATOM 895 C CA . ASP A 1 121 ? -23.983 -5.548 46.612 1.00 98.31 121 ASP A CA 1
ATOM 896 C C . ASP A 1 121 ? -23.328 -6.346 45.476 1.00 98.31 121 ASP A C 1
ATOM 898 O O . ASP A 1 121 ? -22.257 -5.977 44.981 1.00 98.31 121 ASP A O 1
ATOM 902 N N . GLU A 1 122 ? -23.950 -7.449 45.054 1.00 98.50 122 GLU A N 1
ATOM 903 C CA . GLU A 1 122 ? -23.487 -8.262 43.924 1.00 98.50 122 GLU A CA 1
ATOM 904 C C . GLU A 1 122 ? -23.516 -7.449 42.616 1.00 98.50 122 GLU A C 1
ATOM 906 O O . GLU A 1 122 ? -22.503 -7.375 41.913 1.00 98.50 122 GLU A O 1
ATOM 911 N N . GLN A 1 123 ? -24.613 -6.736 42.349 1.00 98.44 123 GLN A N 1
ATOM 912 C CA . GLN A 1 123 ? -24.743 -5.848 41.189 1.00 98.44 123 GLN A CA 1
ATOM 913 C C . GLN A 1 123 ? -23.740 -4.688 41.227 1.00 98.44 123 GLN A C 1
ATOM 915 O O . GLN A 1 123 ? -23.139 -4.351 40.207 1.00 98.44 123 GLN A O 1
ATOM 920 N N . ALA A 1 124 ? -23.502 -4.085 42.394 1.00 98.44 124 ALA A N 1
ATOM 921 C CA . ALA A 1 124 ? -22.527 -3.007 42.535 1.00 98.44 124 ALA A CA 1
ATOM 922 C C . ALA A 1 124 ? -21.096 -3.475 42.218 1.00 98.44 124 ALA A C 1
ATOM 924 O O . ALA A 1 124 ? -20.306 -2.718 41.642 1.00 98.44 124 ALA A O 1
ATOM 925 N N . LYS A 1 125 ? -20.749 -4.721 42.570 1.00 98.38 125 LYS A N 1
ATOM 926 C CA . LYS A 1 125 ? -19.458 -5.332 42.210 1.00 98.38 125 LYS A CA 1
ATOM 927 C C . LYS A 1 125 ? -19.357 -5.581 40.707 1.00 98.38 125 LYS A C 1
ATOM 929 O O . LYS A 1 125 ? -18.343 -5.217 40.112 1.00 98.38 125 LYS A O 1
ATOM 934 N N . GLU A 1 126 ? -20.403 -6.132 40.098 1.00 98.56 126 GLU A N 1
ATOM 935 C CA . GLU A 1 126 ? -20.453 -6.381 38.654 1.00 98.56 126 GLU A CA 1
ATOM 936 C C . GLU A 1 126 ? -20.324 -5.078 37.851 1.00 98.56 126 GLU A C 1
ATOM 938 O O . GLU A 1 126 ? -19.499 -4.987 36.942 1.00 98.56 126 GLU A O 1
ATOM 943 N N . ILE A 1 127 ? -21.046 -4.025 38.246 1.00 98.44 127 ILE A N 1
ATOM 944 C CA . ILE A 1 127 ? -20.955 -2.705 37.606 1.00 98.44 127 ILE A CA 1
ATOM 945 C C . ILE A 1 127 ? -19.522 -2.168 37.660 1.00 98.44 127 ILE A C 1
ATOM 947 O O . ILE A 1 127 ? -19.012 -1.693 36.646 1.00 98.44 127 ILE A O 1
ATOM 951 N N . LYS A 1 128 ? -18.843 -2.263 38.810 1.00 98.50 128 LYS A N 1
ATOM 952 C CA . LYS A 1 128 ? -17.442 -1.822 38.937 1.00 98.50 128 LYS A CA 1
ATOM 953 C C . LYS A 1 128 ? -16.508 -2.612 38.021 1.00 98.50 128 LYS A C 1
ATOM 955 O O . LYS A 1 128 ? -15.615 -2.024 37.411 1.00 98.50 128 LYS A O 1
ATOM 960 N N . GLN A 1 129 ? -16.716 -3.922 37.905 1.00 98.56 129 GLN A N 1
ATOM 961 C CA . GLN A 1 129 ? -15.928 -4.768 37.012 1.00 98.56 129 GLN A CA 1
ATOM 962 C C . GLN A 1 129 ? -16.144 -4.389 35.542 1.00 98.56 129 GLN A C 1
ATOM 964 O O . GLN A 1 129 ? -15.171 -4.205 34.809 1.00 98.56 129 GLN A O 1
ATOM 969 N N . LEU A 1 130 ? -17.397 -4.205 35.124 1.00 98.62 130 LEU A N 1
ATOM 970 C CA . LEU A 1 130 ? -17.734 -3.783 33.764 1.00 98.62 130 LEU A CA 1
ATOM 971 C C . LEU A 1 130 ? -17.171 -2.393 33.447 1.00 98.62 130 LEU A C 1
ATOM 973 O O . LEU A 1 130 ? -16.625 -2.181 32.368 1.00 98.62 130 LEU A O 1
ATOM 977 N N . GLN A 1 131 ? -17.232 -1.452 34.392 1.00 98.62 131 GLN A N 1
ATOM 978 C CA . GLN A 1 131 ? -16.630 -0.124 34.231 1.00 98.62 131 GLN A CA 1
ATOM 979 C C . GLN A 1 131 ? -15.115 -0.198 34.010 1.00 98.62 131 GLN A C 1
ATOM 981 O O . GLN A 1 131 ? -14.584 0.515 33.154 1.00 98.62 131 GLN A O 1
ATOM 986 N N . ALA A 1 132 ? -14.419 -1.072 34.743 1.00 98.44 132 ALA A N 1
ATOM 987 C CA . ALA A 1 132 ? -12.989 -1.291 34.549 1.00 98.44 132 ALA A CA 1
ATOM 988 C C . ALA A 1 132 ? -12.691 -1.865 33.153 1.00 98.44 132 ALA A C 1
ATOM 990 O O . ALA A 1 132 ? -11.830 -1.333 32.452 1.00 98.44 132 ALA A O 1
ATOM 991 N N . GLN A 1 133 ? -13.454 -2.874 32.717 1.00 98.69 133 GLN A N 1
ATOM 992 C CA . GLN A 1 133 ? -13.311 -3.472 31.384 1.00 98.69 133 GLN A CA 1
ATOM 993 C C . GLN A 1 133 ? -13.557 -2.457 30.262 1.00 98.69 133 GLN A C 1
ATOM 995 O O . GLN A 1 133 ? -12.760 -2.361 29.332 1.00 98.69 133 GLN A O 1
ATOM 1000 N N . VAL A 1 134 ? -14.612 -1.645 30.369 1.00 98.56 134 VAL A N 1
ATOM 1001 C CA . VAL A 1 134 ? -14.905 -0.584 29.393 1.00 98.56 134 VAL A CA 1
ATOM 1002 C C . VAL A 1 134 ? -13.765 0.434 29.332 1.00 98.56 134 VAL A C 1
ATOM 1004 O O . VAL A 1 134 ? -13.380 0.867 28.244 1.00 98.56 134 VAL A O 1
ATOM 1007 N N . SER A 1 135 ? -13.193 0.812 30.479 1.00 98.50 135 SER A N 1
ATOM 1008 C CA . SER A 1 135 ? -12.061 1.745 30.518 1.00 98.50 135 SER A CA 1
ATOM 1009 C C . SER A 1 135 ? -10.816 1.172 29.837 1.00 98.50 135 SER A C 1
ATOM 1011 O O . SER A 1 135 ? -10.141 1.888 29.095 1.00 98.50 135 SER A O 1
ATOM 1013 N N . GLU A 1 136 ? -10.523 -0.108 30.052 1.00 98.69 136 GLU A N 1
ATOM 1014 C CA . GLU A 1 136 ? -9.401 -0.798 29.414 1.00 98.69 136 GLU A CA 1
ATOM 1015 C C . GLU A 1 136 ? -9.586 -0.899 27.896 1.00 98.69 136 GLU A C 1
ATOM 1017 O O . GLU A 1 136 ? -8.719 -0.457 27.141 1.00 98.69 136 GLU A O 1
ATOM 1022 N N . GLN A 1 137 ? -10.758 -1.350 27.446 1.00 98.62 137 GLN A N 1
ATOM 1023 C CA . GLN A 1 137 ? -11.086 -1.430 26.020 1.00 98.62 137 GLN A CA 1
ATOM 1024 C C . GLN A 1 137 ? -11.052 -0.059 25.336 1.00 98.62 137 GLN A C 1
ATOM 1026 O O . GLN A 1 137 ? -10.609 0.061 24.196 1.00 98.62 137 GLN A O 1
ATOM 1031 N N . THR A 1 138 ? -11.473 1.002 26.030 1.00 98.69 138 THR A N 1
ATOM 1032 C CA . THR A 1 138 ? -11.392 2.369 25.492 1.00 98.69 138 THR A CA 1
ATOM 1033 C C . THR A 1 138 ? -9.942 2.768 25.215 1.00 98.69 138 THR A C 1
ATOM 1035 O O . THR A 1 138 ? -9.648 3.291 24.139 1.00 98.69 138 THR A O 1
ATOM 1038 N N . LYS A 1 139 ? -9.019 2.469 26.139 1.00 98.56 139 LYS A N 1
ATOM 1039 C CA . LYS A 1 139 ? -7.584 2.745 25.951 1.00 98.56 139 LYS A CA 1
ATOM 1040 C C . LYS A 1 139 ? -6.994 1.935 24.798 1.00 98.56 139 LYS A C 1
ATOM 1042 O O . LYS A 1 139 ? -6.229 2.479 24.006 1.00 98.56 139 LYS A O 1
ATOM 1047 N N . GLU A 1 140 ? -7.357 0.660 24.683 1.00 98.69 140 GLU A N 1
ATOM 1048 C CA . GLU A 1 140 ? -6.909 -0.198 23.580 1.00 98.69 140 GLU A CA 1
ATOM 1049 C C . GLU A 1 140 ? -7.375 0.350 22.221 1.00 98.69 140 GLU A C 1
ATOM 1051 O O . GLU A 1 140 ? -6.579 0.480 21.289 1.00 98.69 140 GLU A O 1
ATOM 1056 N N . ILE A 1 141 ? -8.638 0.775 22.120 1.00 98.62 141 ILE A N 1
ATOM 1057 C CA . ILE A 1 141 ? -9.182 1.390 20.902 1.00 98.62 141 ILE A CA 1
ATOM 1058 C C . ILE A 1 141 ? -8.416 2.669 20.532 1.00 98.62 141 ILE A C 1
ATOM 1060 O O . ILE A 1 141 ? -8.137 2.898 19.352 1.00 98.62 141 ILE A O 1
ATOM 1064 N N . GLU A 1 142 ? -8.066 3.514 21.502 1.00 98.69 142 GLU A N 1
ATOM 1065 C CA . GLU A 1 142 ? -7.277 4.730 21.254 1.00 98.69 142 GLU A CA 1
ATOM 1066 C C . GLU A 1 142 ? -5.861 4.419 20.750 1.00 98.69 142 GLU A C 1
ATOM 1068 O O . GLU A 1 142 ? -5.378 5.058 19.805 1.00 98.69 142 GLU A O 1
ATOM 1073 N N . GLN A 1 143 ? -5.213 3.402 21.322 1.00 98.62 143 GLN A N 1
ATOM 1074 C CA . GLN A 1 143 ? -3.903 2.934 20.866 1.00 98.62 143 GLN A CA 1
ATOM 1075 C C . GLN A 1 143 ? -3.971 2.398 19.433 1.00 98.62 143 GLN A C 1
ATOM 1077 O O . GLN A 1 143 ? -3.188 2.822 18.579 1.00 98.62 143 GLN A O 1
ATOM 1082 N N . LEU A 1 144 ? -4.950 1.540 19.135 1.00 98.69 144 LEU A N 1
ATOM 1083 C CA . LEU A 1 144 ? -5.155 0.993 17.792 1.00 98.69 144 LEU A CA 1
ATOM 1084 C C . LEU A 1 144 ? -5.460 2.092 16.769 1.00 98.69 144 LEU A C 1
ATOM 1086 O O . LEU A 1 144 ? -4.902 2.087 15.672 1.00 98.69 144 LEU A O 1
ATOM 1090 N N . ARG A 1 145 ? -6.285 3.086 17.122 1.00 98.62 145 ARG A N 1
ATOM 1091 C CA . ARG A 1 145 ? -6.544 4.249 16.253 1.00 98.62 145 ARG A CA 1
ATOM 1092 C C . ARG A 1 145 ? -5.268 5.014 15.918 1.00 98.62 145 ARG A C 1
ATOM 1094 O O . ARG A 1 145 ? -5.096 5.441 14.776 1.00 98.62 145 ARG A O 1
ATOM 1101 N N . THR A 1 146 ? -4.383 5.176 16.896 1.00 98.50 146 THR A N 1
ATOM 1102 C CA . THR A 1 146 ? -3.096 5.849 16.697 1.00 98.50 146 THR A CA 1
ATOM 1103 C C . THR A 1 146 ? -2.211 5.051 15.741 1.00 98.50 146 THR A C 1
ATOM 1105 O O . THR A 1 146 ? -1.744 5.604 14.745 1.00 98.50 146 THR A O 1
ATOM 1108 N N . GLN A 1 147 ? -2.081 3.739 15.960 1.00 98.62 147 GLN A N 1
ATOM 1109 C CA . GLN A 1 147 ? -1.305 2.852 15.087 1.00 98.62 147 GLN A CA 1
ATOM 1110 C C . GLN A 1 147 ? -1.827 2.851 13.644 1.00 98.62 147 GLN A C 1
ATOM 1112 O O . GLN A 1 147 ? -1.048 2.982 12.701 1.00 98.62 147 GLN A O 1
ATOM 1117 N N . VAL A 1 148 ? -3.148 2.768 13.451 1.00 98.62 148 VAL A N 1
ATOM 1118 C CA . VAL A 1 148 ? -3.766 2.826 12.115 1.00 98.62 148 VAL A CA 1
ATOM 1119 C C . VAL A 1 148 ? -3.469 4.161 11.425 1.00 98.62 148 VAL A C 1
ATOM 1121 O O . VAL A 1 148 ? -3.164 4.189 10.233 1.00 98.62 148 VAL A O 1
ATOM 1124 N N . SER A 1 149 ? -3.514 5.273 12.163 1.00 98.50 149 SER A N 1
ATOM 1125 C CA . SER A 1 149 ? -3.187 6.602 11.629 1.00 98.50 149 SER A CA 1
ATOM 1126 C C . SER A 1 149 ? -1.724 6.703 11.180 1.00 98.50 149 SER A C 1
ATOM 1128 O O . SER A 1 149 ? -1.433 7.242 10.109 1.00 98.50 149 SER A O 1
ATOM 1130 N N . GLU A 1 150 ? -0.794 6.153 11.958 1.00 98.62 150 GLU A N 1
ATOM 1131 C CA . GLU A 1 150 ? 0.632 6.112 11.612 1.00 98.62 150 GLU A CA 1
ATOM 1132 C C . GLU A 1 150 ? 0.900 5.231 10.388 1.00 98.62 150 GLU A C 1
ATOM 1134 O O . GLU A 1 150 ? 1.591 5.654 9.457 1.00 98.62 150 GLU A O 1
ATOM 1139 N N . GLN A 1 151 ? 0.286 4.048 10.333 1.00 98.50 151 GLN A N 1
ATOM 1140 C CA . GLN A 1 151 ? 0.380 3.157 9.177 1.00 98.50 151 GLN A CA 1
ATOM 1141 C C . GLN A 1 151 ? -0.173 3.814 7.906 1.00 98.50 151 GLN A C 1
ATOM 1143 O O . GLN A 1 151 ? 0.453 3.731 6.848 1.00 98.50 151 GLN A O 1
ATOM 1148 N N . ALA A 1 152 ? -1.296 4.533 8.000 1.00 98.50 152 ALA A N 1
ATOM 1149 C CA . ALA A 1 152 ? -1.867 5.257 6.866 1.00 98.50 152 ALA A CA 1
ATOM 1150 C C . ALA A 1 152 ? -0.924 6.353 6.333 1.00 98.50 152 ALA A C 1
ATOM 1152 O O . ALA A 1 152 ? -0.805 6.531 5.116 1.00 98.50 152 ALA A O 1
ATOM 1153 N N . LYS A 1 153 ? -0.213 7.064 7.221 1.00 98.44 153 LYS A N 1
ATOM 1154 C CA . LYS A 1 153 ? 0.813 8.045 6.821 1.00 98.44 153 LYS A CA 1
ATOM 1155 C C . LYS A 1 153 ? 1.977 7.368 6.102 1.00 98.44 153 LYS A C 1
ATOM 1157 O O . LYS A 1 153 ? 2.322 7.791 5.000 1.00 98.44 153 LYS A O 1
ATOM 1162 N N . SER A 1 154 ? 2.514 6.289 6.673 1.00 98.56 154 SER A N 1
ATOM 1163 C CA . SER A 1 154 ? 3.612 5.524 6.069 1.00 98.56 154 SER A CA 1
ATOM 1164 C C . SER A 1 154 ? 3.241 4.984 4.682 1.00 98.56 154 SER A C 1
ATOM 1166 O O . SER A 1 154 ? 4.006 5.132 3.729 1.00 98.56 154 SER A O 1
ATOM 1168 N N . TYR A 1 155 ? 2.026 4.450 4.525 1.00 98.56 155 TYR A N 1
ATOM 1169 C CA . TYR A 1 155 ? 1.524 3.993 3.229 1.00 98.56 155 TYR A CA 1
ATOM 1170 C C . TYR A 1 155 ? 1.453 5.128 2.195 1.00 98.56 155 TYR A C 1
ATOM 1172 O O . TYR A 1 155 ? 1.863 4.956 1.047 1.00 98.56 155 TYR A O 1
ATOM 1180 N N . SER A 1 156 ? 0.968 6.307 2.597 1.00 98.44 156 SER A N 1
ATOM 1181 C CA . SER A 1 156 ? 0.901 7.488 1.726 1.00 98.44 156 SER A CA 1
ATOM 1182 C C . SER A 1 156 ? 2.288 7.941 1.258 1.00 98.44 156 SER A C 1
ATOM 1184 O O . SER A 1 156 ? 2.485 8.245 0.078 1.00 98.44 156 SER A O 1
ATOM 1186 N N . GLU A 1 157 ? 3.274 7.941 2.154 1.00 98.62 157 GLU A N 1
ATOM 1187 C CA . GLU A 1 157 ? 4.664 8.271 1.825 1.00 98.62 157 GLU A CA 1
ATOM 1188 C C . GLU A 1 157 ? 5.278 7.256 0.859 1.00 98.62 157 GLU A C 1
ATOM 1190 O O . GLU A 1 157 ? 5.858 7.647 -0.159 1.00 98.62 157 GLU A O 1
ATOM 1195 N N . LEU A 1 158 ? 5.083 5.961 1.117 1.00 98.69 158 LEU A N 1
ATOM 1196 C CA . LEU A 1 158 ? 5.578 4.898 0.246 1.00 98.69 158 LEU A CA 1
ATOM 1197 C C . LEU A 1 158 ? 4.939 4.966 -1.147 1.00 98.69 158 LEU A C 1
ATOM 1199 O O . LEU A 1 158 ? 5.630 4.842 -2.157 1.00 98.69 158 LEU A O 1
ATOM 1203 N N . SER A 1 159 ? 3.635 5.234 -1.213 1.00 98.62 159 SER A N 1
ATOM 1204 C CA . SER A 1 159 ? 2.911 5.413 -2.473 1.00 98.62 159 SER A CA 1
ATOM 1205 C C . SER A 1 159 ? 3.474 6.577 -3.300 1.00 98.62 159 SER A C 1
ATOM 1207 O O . SER A 1 159 ? 3.691 6.445 -4.508 1.00 98.62 159 SER A O 1
ATOM 1209 N N . ARG A 1 160 ? 3.791 7.708 -2.653 1.00 98.56 160 ARG A N 1
ATOM 1210 C CA . ARG A 1 160 ? 4.444 8.851 -3.314 1.00 98.56 160 ARG A CA 1
ATOM 1211 C C . ARG A 1 160 ? 5.840 8.502 -3.817 1.00 98.56 160 ARG A C 1
ATOM 1213 O O . ARG A 1 160 ? 6.188 8.889 -4.932 1.00 98.56 160 ARG A O 1
ATOM 1220 N N . TYR A 1 161 ? 6.620 7.781 -3.015 1.00 98.69 161 TYR A N 1
ATOM 1221 C CA . TYR A 1 161 ? 7.960 7.345 -3.398 1.00 98.69 161 TYR A CA 1
ATOM 1222 C C . TYR A 1 161 ? 7.926 6.432 -4.629 1.00 98.69 161 TYR A C 1
ATOM 1224 O O . TYR A 1 161 ? 8.649 6.688 -5.591 1.00 98.69 161 TYR A O 1
ATOM 1232 N N . LEU A 1 162 ? 7.042 5.430 -4.647 1.00 98.62 162 LEU A N 1
ATOM 1233 C CA . LEU A 1 162 ? 6.877 4.532 -5.795 1.00 98.62 162 LEU A CA 1
ATOM 1234 C C . LEU A 1 162 ? 6.479 5.295 -7.063 1.00 98.62 162 LEU A C 1
ATOM 1236 O O . LEU A 1 162 ? 7.108 5.123 -8.101 1.00 98.62 162 LEU A O 1
ATOM 1240 N N . ASN A 1 163 ? 5.528 6.228 -6.967 1.00 98.50 163 ASN A N 1
ATOM 1241 C CA . ASN A 1 163 ? 5.135 7.058 -8.110 1.00 98.50 163 ASN A CA 1
ATOM 1242 C C . ASN A 1 163 ? 6.307 7.895 -8.662 1.00 98.50 163 ASN A C 1
ATOM 1244 O O . ASN A 1 163 ? 6.431 8.086 -9.873 1.00 98.50 163 ASN A O 1
ATOM 1248 N N . ALA A 1 164 ? 7.174 8.406 -7.782 1.00 98.62 164 ALA A N 1
ATOM 1249 C CA . ALA A 1 164 ? 8.374 9.125 -8.196 1.00 98.62 164 ALA A CA 1
ATOM 1250 C C . ALA A 1 164 ? 9.376 8.200 -8.910 1.00 98.62 164 ALA A C 1
ATOM 1252 O O . ALA A 1 164 ? 9.936 8.596 -9.932 1.00 98.62 164 ALA A O 1
ATOM 1253 N N . GLN A 1 165 ? 9.558 6.970 -8.419 1.00 98.75 165 GLN A N 1
ATOM 1254 C CA . GLN A 1 165 ? 10.408 5.968 -9.069 1.00 98.75 165 GLN A CA 1
ATOM 1255 C C . GLN A 1 165 ? 9.871 5.566 -10.448 1.00 98.75 165 GLN A C 1
ATOM 1257 O O . GLN A 1 165 ? 10.637 5.549 -11.408 1.00 98.75 165 GLN A O 1
ATOM 1262 N N . ASP A 1 166 ? 8.563 5.343 -10.593 1.00 98.75 166 ASP A N 1
ATOM 1263 C CA . ASP A 1 166 ? 7.947 5.003 -11.886 1.00 98.75 166 ASP A CA 1
ATOM 1264 C C . ASP A 1 166 ? 8.172 6.096 -12.943 1.00 98.75 166 ASP A C 1
ATOM 1266 O O . ASP A 1 166 ? 8.472 5.818 -14.112 1.00 98.75 166 ASP A O 1
ATOM 1270 N N . LYS A 1 167 ? 8.074 7.366 -12.529 1.00 98.56 167 LYS A N 1
ATOM 1271 C CA . LYS A 1 167 ? 8.371 8.514 -13.397 1.00 98.56 167 LYS A CA 1
ATOM 1272 C C . LYS A 1 167 ? 9.836 8.548 -13.814 1.00 98.56 167 LYS A C 1
ATOM 1274 O O . LYS A 1 167 ? 10.125 8.807 -14.982 1.00 98.56 167 LYS A O 1
ATOM 1279 N N . GLU A 1 168 ? 10.749 8.280 -12.887 1.00 98.75 168 GLU A N 1
ATOM 1280 C CA . GLU A 1 168 ? 12.180 8.266 -13.182 1.00 98.75 168 GLU A CA 1
ATOM 1281 C C . GLU A 1 168 ? 12.557 7.106 -14.111 1.00 98.75 168 GLU A C 1
ATOM 1283 O O . GLU A 1 168 ? 13.277 7.315 -15.087 1.00 98.75 168 GLU A O 1
ATOM 1288 N N . ILE A 1 169 ? 11.996 5.914 -13.896 1.00 98.69 169 ILE A N 1
ATOM 1289 C CA . ILE A 1 169 ? 12.162 4.769 -14.800 1.00 98.69 169 ILE A CA 1
ATOM 1290 C C . ILE A 1 169 ? 11.678 5.131 -16.206 1.00 98.69 169 ILE A C 1
ATOM 1292 O O . ILE A 1 169 ? 12.406 4.921 -17.177 1.00 98.69 169 ILE A O 1
ATOM 1296 N N . SER A 1 170 ? 10.494 5.734 -16.323 1.00 98.62 170 SER A N 1
ATOM 1297 C CA . SER A 1 170 ? 9.942 6.161 -17.616 1.00 98.62 170 SER A CA 1
ATOM 1298 C C . SER A 1 170 ? 10.858 7.171 -18.320 1.00 98.62 170 SER A C 1
ATOM 1300 O O . SER A 1 170 ? 11.119 7.068 -19.523 1.00 98.62 170 SER A O 1
ATOM 1302 N N . ARG A 1 171 ? 11.409 8.131 -17.564 1.00 98.75 171 ARG A N 1
ATOM 1303 C CA . ARG A 1 171 ? 12.370 9.117 -18.075 1.00 98.75 171 ARG A CA 1
ATOM 1304 C C . ARG A 1 171 ? 13.651 8.446 -18.575 1.00 98.75 171 ARG A C 1
ATOM 1306 O O . ARG A 1 171 ? 14.121 8.764 -19.668 1.00 98.75 171 ARG A O 1
ATOM 1313 N N . LEU A 1 172 ? 14.206 7.514 -17.802 1.00 98.75 172 LEU A N 1
ATOM 1314 C CA . LEU A 1 172 ? 15.418 6.776 -18.160 1.00 98.75 172 LEU A CA 1
ATOM 1315 C C . LEU A 1 172 ? 15.204 5.890 -19.390 1.00 98.75 172 LEU A C 1
ATOM 1317 O O . LEU A 1 172 ? 16.046 5.885 -20.284 1.00 98.75 172 LEU A O 1
ATOM 1321 N N . GLN A 1 173 ? 14.064 5.206 -19.490 1.00 98.69 173 GLN A N 1
ATOM 1322 C CA . GLN A 1 173 ? 13.701 4.425 -20.676 1.00 98.69 173 GLN A CA 1
ATOM 1323 C C . GLN A 1 173 ? 13.642 5.301 -21.932 1.00 98.69 173 GLN A C 1
ATOM 1325 O O . GLN A 1 173 ? 14.187 4.926 -22.973 1.00 98.69 173 GLN A O 1
ATOM 1330 N N . SER A 1 174 ? 13.049 6.495 -21.833 1.00 98.56 174 SER A N 1
ATOM 1331 C CA . SER A 1 174 ? 13.035 7.454 -22.942 1.00 98.56 174 SER A CA 1
ATOM 1332 C C . SER A 1 174 ? 14.446 7.899 -23.337 1.00 98.56 174 SER A C 1
ATOM 1334 O O . SER A 1 174 ? 14.742 8.002 -24.528 1.00 98.56 174 SER A O 1
ATOM 1336 N N . LEU A 1 175 ? 15.319 8.160 -22.360 1.00 98.69 175 LEU A N 1
ATOM 1337 C CA . LEU A 1 175 ? 16.702 8.567 -22.613 1.00 98.69 175 LEU A CA 1
ATOM 1338 C C . LEU A 1 175 ? 17.499 7.458 -23.311 1.00 98.69 175 LEU A C 1
ATOM 1340 O O . LEU A 1 175 ? 18.163 7.720 -24.311 1.00 98.69 175 LEU A O 1
ATOM 1344 N N . VAL A 1 176 ? 17.384 6.218 -22.830 1.00 98.69 176 VAL A N 1
ATOM 1345 C CA . VAL A 1 176 ? 18.010 5.045 -23.460 1.00 98.69 176 VAL A CA 1
ATOM 1346 C C . VAL A 1 176 ? 17.501 4.870 -24.891 1.00 98.69 176 VAL A C 1
ATOM 1348 O O . VAL A 1 176 ? 18.295 4.653 -25.806 1.00 98.69 176 VAL A O 1
ATOM 1351 N N . GLY A 1 177 ? 16.193 5.031 -25.114 1.00 98.62 177 GLY A N 1
ATOM 1352 C CA . GLY A 1 177 ? 15.604 4.975 -26.451 1.00 98.62 177 GLY A CA 1
ATOM 1353 C C . GLY A 1 177 ? 16.155 6.045 -27.400 1.00 98.62 177 GLY A C 1
ATOM 1354 O O . GLY A 1 177 ? 16.401 5.754 -28.571 1.00 98.62 177 GLY A O 1
ATOM 1355 N N . HIS A 1 178 ? 16.387 7.266 -26.911 1.00 98.62 178 HIS A N 1
ATOM 1356 C CA . HIS A 1 178 ? 17.016 8.333 -27.695 1.00 98.62 178 HIS A CA 1
ATOM 1357 C C . HIS A 1 178 ? 18.465 7.994 -28.056 1.00 98.62 178 HIS A C 1
ATOM 1359 O O . HIS A 1 178 ? 18.835 8.028 -29.228 1.00 98.62 178 HIS A O 1
ATOM 1365 N N . GLN A 1 179 ? 19.262 7.594 -27.066 1.00 98.56 179 GLN A N 1
ATOM 1366 C CA . GLN A 1 179 ? 20.670 7.246 -27.268 1.00 98.56 179 GLN A CA 1
ATOM 1367 C C . GLN A 1 179 ? 20.842 6.062 -28.227 1.00 98.56 179 GLN A C 1
ATOM 1369 O O . GLN A 1 179 ? 21.750 6.065 -29.057 1.00 98.56 179 GLN A O 1
ATOM 1374 N N . ALA A 1 180 ? 19.949 5.070 -28.169 1.00 98.62 180 ALA A N 1
ATOM 1375 C CA . ALA A 1 180 ? 19.959 3.948 -29.102 1.00 98.62 180 ALA A CA 1
ATOM 1376 C C . ALA A 1 180 ? 19.760 4.401 -30.560 1.00 98.62 180 ALA A C 1
ATOM 1378 O O . ALA A 1 180 ? 20.434 3.890 -31.456 1.00 98.62 180 ALA A O 1
ATOM 1379 N N . LYS A 1 181 ? 18.879 5.384 -30.802 1.00 98.62 181 LYS A N 1
ATOM 1380 C CA . LYS A 1 181 ? 18.673 5.969 -32.138 1.00 98.62 181 LYS A CA 1
ATOM 1381 C C . LYS A 1 181 ? 19.898 6.745 -32.607 1.00 98.62 181 LYS A C 1
ATOM 1383 O O . LYS A 1 181 ? 20.384 6.489 -33.702 1.00 98.62 181 LYS A O 1
ATOM 1388 N N . GLU A 1 182 ? 20.449 7.616 -31.763 1.00 98.75 182 GLU A N 1
ATOM 1389 C CA . GLU A 1 182 ? 21.662 8.375 -32.099 1.00 98.75 182 GLU A CA 1
ATOM 1390 C C . GLU A 1 182 ? 22.840 7.454 -32.434 1.00 98.75 182 GLU A C 1
ATOM 1392 O O . GLU A 1 182 ? 23.582 7.704 -33.386 1.00 98.75 182 GLU A O 1
ATOM 1397 N N . HIS A 1 183 ? 22.993 6.359 -31.684 1.00 98.56 183 HIS A N 1
ATOM 1398 C CA . HIS A 1 183 ? 24.016 5.357 -31.954 1.00 98.56 183 HIS A CA 1
ATOM 1399 C C . HIS A 1 183 ? 23.776 4.640 -33.290 1.00 98.56 183 HIS A C 1
ATOM 1401 O O . HIS A 1 183 ? 24.718 4.445 -34.060 1.00 98.56 183 HIS A O 1
ATOM 1407 N N . ALA A 1 184 ? 22.529 4.269 -33.599 1.00 98.56 184 ALA A N 1
ATOM 1408 C CA . ALA A 1 184 ? 22.180 3.667 -34.884 1.00 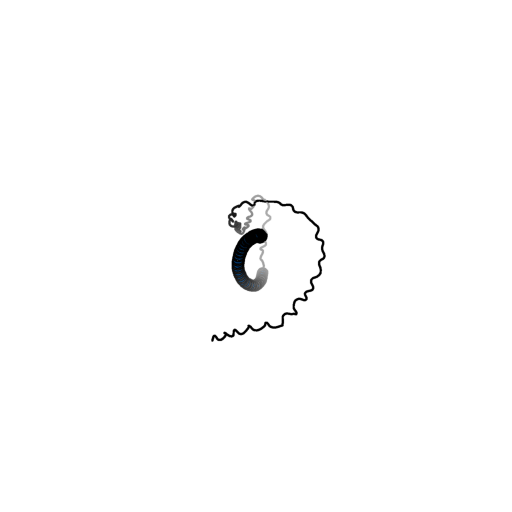98.56 184 ALA A CA 1
ATOM 1409 C C . ALA A 1 184 ? 22.490 4.615 -36.058 1.00 98.56 184 ALA A C 1
ATOM 1411 O O . ALA A 1 184 ? 23.128 4.197 -37.028 1.00 98.56 184 ALA A O 1
ATOM 1412 N N . ASP A 1 185 ? 22.132 5.894 -35.937 1.00 98.69 185 ASP A N 1
ATOM 1413 C CA . ASP A 1 185 ? 22.394 6.919 -36.952 1.00 98.69 185 ASP A CA 1
ATOM 1414 C C . ASP A 1 185 ? 23.896 7.187 -37.126 1.00 98.69 185 ASP A C 1
ATOM 1416 O O . ASP A 1 185 ? 24.403 7.306 -38.247 1.00 98.69 185 ASP A O 1
ATOM 1420 N N . ALA A 1 186 ? 24.647 7.265 -36.024 1.00 98.50 186 ALA A N 1
ATOM 1421 C CA . ALA A 1 186 ? 26.101 7.395 -36.057 1.00 98.50 186 ALA A CA 1
ATOM 1422 C C . ALA A 1 186 ? 26.757 6.190 -36.743 1.00 98.50 186 ALA A C 1
ATOM 1424 O O . ALA A 1 186 ? 27.622 6.370 -37.604 1.00 98.50 186 ALA A O 1
ATOM 1425 N N . ASN A 1 187 ? 26.306 4.977 -36.424 1.00 98.69 187 ASN A N 1
ATOM 1426 C CA . ASN A 1 187 ? 26.809 3.760 -37.046 1.00 98.69 187 ASN A CA 1
ATOM 1427 C C . ASN A 1 187 ? 26.500 3.731 -38.552 1.00 98.69 187 ASN A C 1
ATOM 1429 O O . ASN A 1 187 ? 27.392 3.473 -39.360 1.00 98.69 187 ASN A O 1
ATOM 1433 N N . ALA A 1 188 ? 25.275 4.086 -38.956 1.00 98.62 188 ALA A N 1
ATOM 1434 C CA . ALA A 1 188 ? 24.902 4.192 -40.365 1.00 98.62 188 ALA A CA 1
ATOM 1435 C C . ALA A 1 188 ? 25.818 5.171 -41.120 1.00 98.62 188 ALA A C 1
ATOM 1437 O O . ALA A 1 188 ? 26.377 4.812 -42.162 1.00 98.62 188 ALA A O 1
ATOM 1438 N N . ARG A 1 189 ? 26.071 6.363 -40.561 1.00 98.56 189 ARG A N 1
ATOM 1439 C CA . ARG A 1 189 ? 27.019 7.333 -41.138 1.00 98.56 189 ARG A CA 1
ATOM 1440 C C . ARG A 1 189 ? 28.439 6.777 -41.247 1.00 98.56 189 ARG A C 1
ATOM 1442 O O . ARG A 1 189 ? 29.055 6.919 -42.301 1.00 98.56 189 ARG A O 1
ATOM 1449 N N . GLY A 1 190 ? 28.937 6.098 -40.213 1.00 98.56 190 GLY A N 1
ATOM 1450 C CA . GLY A 1 190 ? 30.258 5.462 -40.240 1.00 98.56 190 GLY A CA 1
ATOM 1451 C C . GLY A 1 190 ? 30.382 4.400 -41.340 1.00 98.56 190 GLY A C 1
ATOM 1452 O O . GLY A 1 190 ? 31.386 4.349 -42.058 1.00 98.56 190 GLY A O 1
ATOM 1453 N N . THR A 1 191 ? 29.337 3.590 -41.545 1.00 98.50 191 THR A N 1
ATOM 1454 C CA . THR A 1 191 ? 29.326 2.597 -42.633 1.00 98.50 191 THR A CA 1
ATOM 1455 C C . THR A 1 191 ? 29.318 3.241 -44.020 1.00 98.50 191 THR A C 1
ATOM 1457 O O . THR A 1 191 ? 30.007 2.750 -44.914 1.00 98.50 191 THR A O 1
ATOM 1460 N N . ALA A 1 192 ? 28.592 4.348 -44.207 1.00 98.44 192 ALA A N 1
ATOM 1461 C CA . ALA A 1 192 ? 28.589 5.098 -45.462 1.00 98.44 192 ALA A CA 1
ATOM 1462 C C . ALA A 1 192 ? 29.977 5.689 -45.756 1.00 98.44 192 ALA A C 1
ATOM 1464 O O . ALA A 1 192 ? 30.546 5.417 -46.811 1.00 98.44 192 ALA A O 1
ATOM 1465 N N . GLN A 1 193 ? 30.582 6.366 -44.776 1.00 98.56 193 GLN A N 1
ATOM 1466 C CA . GLN A 1 193 ? 31.935 6.922 -44.902 1.00 98.56 193 GLN A CA 1
ATOM 1467 C C . GLN A 1 193 ? 32.985 5.852 -45.232 1.00 98.56 193 GLN A C 1
ATOM 1469 O O . GLN A 1 193 ? 33.882 6.081 -46.041 1.00 98.56 193 GLN A O 1
ATOM 1474 N N . THR A 1 194 ? 32.862 4.656 -44.648 1.00 98.56 194 THR A N 1
ATOM 1475 C CA . THR A 1 194 ? 33.759 3.528 -44.947 1.00 98.56 194 THR A CA 1
ATOM 1476 C C . THR A 1 194 ? 33.655 3.088 -46.412 1.00 98.56 194 THR A C 1
ATOM 1478 O O . THR A 1 194 ? 34.673 2.780 -47.039 1.00 98.56 194 THR A O 1
ATOM 1481 N N . LYS A 1 195 ? 32.443 3.074 -46.983 1.00 98.44 195 LYS A N 1
ATOM 1482 C CA . LYS A 1 195 ? 32.228 2.754 -48.404 1.00 98.44 195 LYS A CA 1
ATOM 1483 C C . LYS A 1 195 ? 32.839 3.819 -49.312 1.00 98.44 195 LYS A C 1
ATOM 1485 O O . LYS A 1 195 ? 33.565 3.460 -50.239 1.00 98.44 195 LYS A O 1
ATOM 1490 N N . ASP A 1 196 ? 32.615 5.093 -49.005 1.00 98.56 196 ASP A N 1
ATOM 1491 C CA . ASP A 1 196 ? 33.155 6.216 -49.780 1.00 98.56 196 ASP A CA 1
ATOM 1492 C C . ASP A 1 196 ? 34.690 6.208 -49.788 1.00 98.56 196 ASP A C 1
ATOM 1494 O O . ASP A 1 196 ? 35.315 6.331 -50.844 1.00 98.56 196 ASP A O 1
ATOM 1498 N N . LEU A 1 197 ? 35.317 5.963 -48.631 1.00 98.56 197 LEU A N 1
ATOM 1499 C CA . LEU A 1 197 ? 36.772 5.815 -48.530 1.00 98.56 197 LEU A CA 1
ATOM 1500 C C . LEU A 1 197 ? 37.301 4.641 -49.362 1.00 98.56 197 LEU A C 1
ATOM 1502 O O . LEU A 1 197 ? 38.351 4.758 -49.998 1.00 98.56 197 LEU A O 1
ATOM 1506 N N . SER A 1 198 ? 36.590 3.510 -49.372 1.00 98.44 198 SER A N 1
ATOM 1507 C CA . SER A 1 198 ? 36.969 2.345 -50.177 1.00 98.44 198 SER A CA 1
ATOM 1508 C C . SER A 1 198 ? 36.909 2.649 -51.679 1.00 98.44 198 SER A C 1
ATOM 1510 O O . SER A 1 198 ? 37.850 2.335 -52.416 1.00 98.44 198 SER A O 1
ATOM 1512 N N . LEU A 1 199 ? 35.850 3.337 -52.124 1.00 98.56 199 LEU A N 1
ATOM 1513 C CA . LEU A 1 199 ? 35.703 3.790 -53.506 1.00 98.56 199 LEU A CA 1
ATOM 1514 C C . LEU A 1 199 ? 36.839 4.739 -53.906 1.00 98.56 199 LEU A C 1
ATOM 1516 O O . LEU A 1 199 ? 37.507 4.501 -54.915 1.00 98.56 199 LEU A O 1
ATOM 1520 N N . LEU A 1 200 ? 37.108 5.758 -53.088 1.00 98.62 200 LEU A N 1
ATOM 1521 C CA . LEU A 1 200 ? 38.175 6.726 -53.344 1.00 98.62 200 LEU A CA 1
ATOM 1522 C C . LEU A 1 200 ? 39.549 6.044 -53.421 1.00 98.62 200 LEU A C 1
ATOM 1524 O O . LEU A 1 200 ? 40.345 6.323 -54.320 1.00 98.62 200 LEU A O 1
ATOM 1528 N N . LYS A 1 201 ? 39.821 5.091 -52.522 1.00 98.50 201 LYS A N 1
ATOM 1529 C CA . LYS A 1 201 ? 41.065 4.310 -52.527 1.00 98.50 201 LYS A CA 1
ATOM 1530 C C . LYS A 1 201 ? 41.220 3.487 -53.810 1.00 98.50 201 LYS A C 1
ATOM 1532 O O . LYS A 1 201 ? 42.326 3.406 -54.348 1.00 98.50 201 LYS A O 1
ATOM 1537 N N . SER A 1 202 ? 40.134 2.897 -54.309 1.00 98.56 202 SER A N 1
ATOM 1538 C CA . SER A 1 202 ? 40.126 2.169 -55.584 1.00 98.56 202 SER A CA 1
ATOM 1539 C C . SER A 1 202 ? 40.403 3.095 -56.775 1.00 98.56 202 SER A C 1
ATOM 1541 O O . SER A 1 202 ? 41.279 2.805 -57.593 1.00 98.56 202 SER A O 1
ATOM 1543 N N . GLN A 1 203 ? 39.733 4.251 -56.829 1.00 98.56 203 GLN A N 1
ATOM 1544 C CA . GLN A 1 203 ? 39.946 5.267 -57.866 1.00 98.56 203 GLN A CA 1
ATOM 1545 C C . GLN A 1 203 ? 41.394 5.761 -57.888 1.00 98.56 203 GLN A C 1
ATOM 1547 O O . GLN A 1 203 ? 42.029 5.769 -58.942 1.00 98.56 203 GLN A O 1
ATOM 1552 N N . MET A 1 204 ? 41.956 6.092 -56.724 1.00 98.50 204 MET A N 1
ATOM 1553 C CA . MET A 1 204 ? 43.352 6.514 -56.606 1.00 98.50 204 MET A CA 1
ATOM 1554 C C . MET A 1 204 ? 44.315 5.435 -57.115 1.00 98.50 204 MET A C 1
ATOM 1556 O O . MET A 1 204 ? 45.259 5.746 -57.839 1.00 98.50 204 MET A O 1
ATOM 1560 N N . LYS A 1 205 ? 44.063 4.161 -56.792 1.00 98.50 205 LYS A N 1
ATOM 1561 C CA . LYS A 1 205 ? 44.871 3.041 -57.293 1.00 98.50 205 LYS A CA 1
ATOM 1562 C C . LYS A 1 205 ? 44.799 2.925 -58.820 1.00 98.50 205 LYS A C 1
ATOM 1564 O O . LYS A 1 205 ? 45.830 2.703 -59.451 1.00 98.50 205 LYS A O 1
ATOM 1569 N N . CYS A 1 206 ? 43.615 3.094 -59.409 1.00 97.94 206 CYS A N 1
ATOM 1570 C CA . CYS A 1 206 ? 43.432 3.093 -60.862 1.00 97.94 206 CYS A CA 1
ATOM 1571 C C . CYS A 1 206 ? 44.210 4.241 -61.526 1.00 97.94 206 CYS A C 1
ATOM 1573 O O . CYS A 1 206 ? 44.981 4.001 -62.454 1.00 97.94 206 CYS A O 1
ATOM 1575 N N . ILE A 1 207 ? 44.101 5.460 -60.989 1.00 98.38 207 ILE A N 1
ATOM 1576 C CA . ILE A 1 207 ? 44.842 6.632 -61.481 1.00 98.38 207 ILE A CA 1
ATOM 1577 C C . ILE A 1 207 ? 46.357 6.398 -61.394 1.00 98.38 207 ILE A C 1
ATOM 1579 O O . ILE A 1 207 ? 47.072 6.634 -62.365 1.00 98.38 207 ILE A O 1
ATOM 1583 N N . GLN A 1 208 ? 46.861 5.879 -60.270 1.00 97.94 208 GLN A N 1
ATOM 1584 C CA . GLN A 1 208 ? 48.285 5.555 -60.110 1.00 97.94 208 GLN A CA 1
ATOM 1585 C C . GLN A 1 208 ? 48.780 4.534 -61.147 1.00 97.94 208 GLN A C 1
ATOM 1587 O O . GLN A 1 208 ? 49.896 4.661 -61.653 1.00 97.94 208 GLN A O 1
ATOM 1592 N N . GLN A 1 209 ? 47.967 3.523 -61.473 1.00 97.81 209 GLN A N 1
ATOM 1593 C CA . GLN A 1 209 ? 48.290 2.540 -62.512 1.00 97.81 209 GLN A CA 1
ATOM 1594 C C . GLN A 1 209 ? 48.286 3.164 -63.910 1.00 97.81 209 GLN A C 1
ATOM 1596 O O . GLN A 1 209 ? 49.218 2.919 -64.675 1.00 97.81 209 GLN A O 1
ATOM 1601 N N . ALA A 1 210 ? 47.291 3.998 -64.221 1.00 97.69 210 ALA A N 1
ATOM 1602 C CA . ALA A 1 210 ? 47.209 4.709 -65.493 1.00 97.69 210 ALA A CA 1
ATOM 1603 C C . ALA A 1 210 ? 48.426 5.620 -65.706 1.00 97.69 210 ALA A C 1
ATOM 1605 O O . ALA A 1 210 ? 49.081 5.538 -66.744 1.00 97.69 210 ALA A O 1
ATOM 1606 N N . LEU A 1 211 ? 48.793 6.414 -64.693 1.00 97.38 211 LEU A N 1
ATOM 1607 C CA . LEU A 1 211 ? 49.984 7.266 -64.736 1.00 97.38 211 LEU A CA 1
ATOM 1608 C C . LEU A 1 211 ? 51.255 6.445 -64.974 1.00 97.38 211 LEU A C 1
ATOM 1610 O O . LEU A 1 211 ? 52.051 6.793 -65.841 1.00 97.38 211 LEU A O 1
ATOM 1614 N N . ARG A 1 212 ? 51.433 5.324 -64.263 1.00 96.75 212 ARG A N 1
ATOM 1615 C CA . ARG A 1 212 ? 52.586 4.435 -64.473 1.00 96.75 212 ARG A CA 1
ATOM 1616 C C . ARG A 1 212 ? 52.656 3.910 -65.911 1.00 96.75 212 ARG A C 1
ATOM 1618 O O . ARG A 1 212 ? 53.746 3.859 -66.471 1.00 96.75 212 ARG A O 1
ATOM 1625 N N . GLY A 1 213 ? 51.517 3.532 -66.491 1.00 96.31 213 GLY A N 1
ATOM 1626 C CA . GLY A 1 213 ? 51.432 3.088 -67.883 1.00 96.31 213 GLY A CA 1
ATOM 1627 C C . GLY A 1 213 ? 51.845 4.176 -68.876 1.00 96.31 213 GLY A C 1
ATOM 1628 O O . GLY A 1 213 ? 52.644 3.907 -69.768 1.00 96.31 213 GLY A O 1
ATOM 1629 N N . ILE A 1 214 ? 51.371 5.411 -68.679 1.00 96.12 214 ILE A N 1
ATOM 1630 C CA . ILE A 1 214 ? 51.738 6.567 -69.516 1.00 96.12 214 ILE A CA 1
ATOM 1631 C C . ILE A 1 214 ? 53.247 6.831 -69.447 1.00 96.12 214 ILE A C 1
ATOM 1633 O O . ILE A 1 214 ? 53.893 6.946 -70.487 1.00 96.12 214 ILE A O 1
ATOM 1637 N N . TYR A 1 215 ? 53.826 6.863 -68.241 1.00 92.88 215 TYR A N 1
ATOM 1638 C CA . TYR A 1 215 ? 55.270 7.055 -68.067 1.00 92.88 215 TYR A CA 1
ATOM 1639 C C . TYR A 1 215 ? 56.087 5.964 -68.773 1.00 92.88 215 TYR A C 1
ATOM 1641 O O . TYR A 1 215 ? 57.032 6.284 -69.494 1.00 92.88 215 TYR A O 1
ATOM 1649 N N . ALA A 1 216 ? 55.703 4.692 -68.622 1.00 92.19 216 ALA A N 1
ATOM 1650 C CA . ALA A 1 216 ? 56.381 3.581 -69.289 1.00 92.19 216 ALA A CA 1
ATOM 1651 C C . ALA A 1 216 ? 56.327 3.701 -70.825 1.00 92.19 216 ALA A C 1
ATOM 1653 O O . ALA A 1 216 ? 57.350 3.512 -71.481 1.00 92.19 216 ALA A O 1
ATOM 1654 N N . ALA A 1 217 ? 55.175 4.080 -71.390 1.00 90.94 217 ALA A N 1
ATOM 1655 C CA . ALA A 1 217 ? 55.025 4.300 -72.829 1.00 90.94 217 ALA A CA 1
ATOM 1656 C C . ALA A 1 217 ? 55.912 5.452 -73.334 1.00 90.94 217 ALA A C 1
ATOM 1658 O O . ALA A 1 217 ? 56.658 5.272 -74.291 1.00 90.94 217 ALA A O 1
ATOM 1659 N N . SER A 1 218 ? 55.915 6.598 -72.640 1.00 90.94 218 SER A N 1
ATOM 1660 C CA . SER A 1 218 ? 56.761 7.742 -73.019 1.00 90.94 218 SER A CA 1
ATOM 1661 C C . SER A 1 218 ? 58.263 7.443 -72.944 1.00 90.94 218 SER A C 1
ATOM 1663 O O . SER A 1 218 ? 59.026 7.930 -73.769 1.00 90.94 218 SER A O 1
ATOM 1665 N N . SER A 1 219 ? 58.699 6.607 -71.992 1.00 86.31 219 SER A N 1
ATOM 1666 C CA . SER A 1 219 ? 60.111 6.221 -71.875 1.00 86.31 219 SER A CA 1
ATOM 1667 C C . SER A 1 219 ? 60.589 5.277 -72.982 1.00 86.31 219 SER A C 1
ATOM 1669 O O . SER A 1 219 ? 61.787 5.203 -73.233 1.00 86.31 219 SER A O 1
ATOM 1671 N N . PHE A 1 220 ? 59.670 4.555 -73.631 1.00 76.56 220 PHE A N 1
ATOM 1672 C CA . PHE A 1 220 ? 59.986 3.651 -74.735 1.00 76.56 220 PHE A CA 1
ATOM 1673 C C . PHE A 1 220 ? 60.147 4.406 -76.062 1.00 76.56 220 PHE A C 1
ATOM 1675 O O . PHE A 1 220 ? 61.088 4.122 -76.797 1.00 76.56 220 PHE A O 1
ATOM 1682 N N . ASP A 1 221 ? 59.293 5.401 -76.325 1.00 77.06 221 ASP A N 1
ATOM 1683 C CA . ASP A 1 221 ? 59.368 6.245 -77.532 1.00 77.06 221 ASP A CA 1
ATOM 1684 C C . ASP A 1 221 ? 60.702 7.006 -77.612 1.00 77.06 221 ASP A C 1
ATOM 1686 O O . ASP A 1 221 ? 61.347 7.038 -78.651 1.00 77.06 221 ASP A O 1
ATOM 1690 N N . SER A 1 222 ? 61.194 7.533 -76.483 1.00 72.75 222 SER A N 1
ATOM 1691 C CA . SER A 1 222 ? 62.482 8.248 -76.431 1.00 72.75 222 SER A CA 1
ATOM 1692 C C . SER A 1 222 ? 63.728 7.366 -76.623 1.00 72.75 222 SER A C 1
ATOM 1694 O O . SER A 1 222 ? 64.834 7.895 -76.623 1.00 72.75 222 SER A O 1
ATOM 1696 N N . LEU A 1 223 ? 63.584 6.039 -76.725 1.00 68.94 223 LEU A N 1
ATOM 1697 C CA . LEU A 1 223 ? 64.687 5.107 -77.000 1.00 68.94 223 LEU A CA 1
ATOM 1698 C C . LEU A 1 223 ? 64.715 4.630 -78.464 1.00 68.94 223 LEU A C 1
ATOM 1700 O O . LEU A 1 223 ? 65.630 3.889 -78.824 1.00 68.94 223 LEU A O 1
ATOM 1704 N N . GLN A 1 224 ? 63.716 4.992 -79.279 1.00 65.06 224 GLN A N 1
ATOM 1705 C CA . GLN A 1 224 ? 63.622 4.586 -80.689 1.00 65.06 224 GLN A CA 1
ATOM 1706 C C . GLN A 1 224 ? 64.078 5.659 -81.694 1.00 65.06 224 GLN A C 1
ATOM 1708 O O . GLN A 1 224 ? 64.296 5.304 -82.852 1.00 65.06 224 GLN A O 1
ATOM 1713 N N . ASP A 1 225 ? 64.272 6.905 -81.252 1.00 55.34 225 ASP A N 1
ATOM 1714 C CA . ASP A 1 225 ? 64.889 8.006 -82.015 1.00 55.34 225 ASP A CA 1
ATOM 1715 C C . ASP A 1 225 ? 66.390 8.148 -81.698 1.00 55.34 225 ASP A C 1
ATOM 1717 O O . ASP A 1 225 ? 67.173 8.429 -82.638 1.00 55.34 225 ASP A O 1
#

Secondary structure (DSSP, 8-state):
-PPP---PPPPPPPS--SSS---------------------------PPP--PPP--PPPP------------PPPPS----PPP---------HHHHHHHHHHHHHHHHHHHHHHHHHHHHHHHHHHHHHHHHHHHHHHHHHHHHHHHHHHHHHHHHHHHHHHHHHHHHHHHHHHHHHHHHHHHHHHHHHHHHHHHHHHHHHHHHHHHHHHHHHHHHHHHTTT-